Protein AF-A0A159ZA68-F1 (afdb_monomer_lite)

InterPro domains:
  IPR001647 DNA-binding HTH domain, TetR-type [PF00440] (1-29)
  IPR001647 DNA-binding HTH domain, TetR-type [PF00440] (200-246)
  IPR001647 DNA-binding HTH domain, TetR-type [PR00455] (200-213)
  IPR001647 DNA-binding HTH domain, TetR-type [PR00455] (221-244)
  IPR001647 DNA-binding HTH domain, TetR-type [PS50977] (1-37)
  IPR001647 DNA-binding HTH domain, TetR-type [PS50977] (194-254)
  IPR009057 Homedomain-like superfamily [SSF46689] (1-50)
  IPR009057 Homedomain-like superfamily [SSF46689] (191-264)
  IPR036271 Tetracyclin repressor-like, C-terminal domain superfamily [SSF48498] (61-166)
  IPR041490 HTH-type transcriptional repressor KstR2, C-terminal [PF17932] (61-164)
  IPR050109 HTH-type, TetR-like transcriptional regulator [PTHR30055] (189-257)

Sequence (274 aa):
MRDIAQEAGIEAGSIYYHFQSKDQMLSEVLDLGVRQLYQAVSEIVRSAPTSSEGFRKTFGLLIETHLTYLLTDSDFTSANIRNYPMLSDETRAPHRELRASYAGAWGKFLNDAKRAGHLRSDISTAVIRQFILSAMNWTVEWYDVDKYPVRILAERMSKLILDGMCPHRKADTEGLKLCPATPAKIPDPDSKAAKTRAEILKAAARVLRDNGYKATTLRKIAEEADMKAGSVYYHFNSKEAIVDEVLNAGLRDLLSGVEAAVRKFDARTIITPR

Structure (mmCIF, N/CA/C/O backbone):
data_AF-A0A159ZA68-F1
#
_entry.id   AF-A0A159ZA68-F1
#
loop_
_atom_site.group_PDB
_atom_site.id
_atom_site.type_symbol
_atom_site.label_atom_id
_atom_site.label_alt_id
_atom_site.label_comp_id
_atom_site.label_asym_id
_atom_site.label_entity_id
_atom_site.label_seq_id
_atom_site.pdbx_PDB_ins_code
_atom_site.Cartn_x
_atom_site.Cartn_y
_atom_site.Cartn_z
_atom_site.occupancy
_atom_site.B_iso_or_equiv
_atom_site.auth_seq_id
_atom_site.auth_comp_id
_atom_site.auth_asym_id
_atom_site.auth_atom_id
_atom_site.pdbx_PDB_model_num
ATOM 1 N N . MET A 1 1 ? -6.375 16.757 20.054 1.00 82.00 1 MET A N 1
ATOM 2 C CA . MET A 1 1 ? -6.153 18.216 19.978 1.00 82.00 1 MET A CA 1
ATOM 3 C C . MET A 1 1 ? -5.253 18.672 21.109 1.00 82.00 1 MET A C 1
ATOM 5 O O . MET A 1 1 ? -4.150 19.071 20.796 1.00 82.00 1 MET A O 1
ATOM 9 N N . ARG A 1 2 ? -5.631 18.523 22.390 1.00 85.25 2 ARG A N 1
ATOM 10 C CA . ARG A 1 2 ? -4.732 18.840 23.522 1.00 85.25 2 ARG A CA 1
ATOM 11 C C . ARG A 1 2 ? -3.377 18.121 23.452 1.00 85.25 2 ARG A C 1
ATOM 13 O O . ARG A 1 2 ? -2.361 18.797 23.445 1.00 85.25 2 ARG A O 1
ATOM 20 N N . ASP A 1 3 ? -3.383 16.802 23.268 1.00 89.62 3 ASP A N 1
ATOM 21 C CA . ASP A 1 3 ? -2.138 16.015 23.169 1.00 89.62 3 ASP A CA 1
ATOM 22 C C . ASP A 1 3 ? -1.275 16.425 21.963 1.00 89.62 3 ASP A C 1
ATOM 24 O O . ASP A 1 3 ? -0.057 16.462 22.045 1.00 89.62 3 ASP A O 1
ATOM 28 N N . ILE A 1 4 ? -1.915 16.811 20.853 1.00 88.88 4 ILE A N 1
ATOM 29 C CA . ILE A 1 4 ? -1.224 17.293 19.646 1.00 88.88 4 ILE A CA 1
ATOM 30 C C . ILE A 1 4 ? -0.571 18.655 19.910 1.00 88.88 4 ILE A C 1
ATOM 32 O O . ILE A 1 4 ? 0.530 18.903 19.441 1.00 88.88 4 ILE A O 1
ATOM 36 N N . ALA A 1 5 ? -1.232 19.533 20.670 1.00 89.12 5 ALA A N 1
ATOM 37 C CA . ALA A 1 5 ? -0.683 20.837 21.044 1.00 89.12 5 ALA A CA 1
ATOM 38 C C . ALA A 1 5 ? 0.540 20.680 21.941 1.00 89.12 5 ALA A C 1
ATOM 40 O O . ALA A 1 5 ? 1.554 21.331 21.714 1.00 89.12 5 ALA A O 1
ATOM 41 N N . GLN A 1 6 ? 0.443 19.772 22.912 1.00 92.19 6 GLN A N 1
ATOM 42 C CA . GLN A 1 6 ? 1.549 19.430 23.791 1.00 92.19 6 GLN A CA 1
ATOM 43 C C . GLN A 1 6 ? 2.752 18.907 22.998 1.00 92.19 6 GLN A C 1
ATOM 45 O O . GLN A 1 6 ? 3.854 19.410 23.194 1.00 92.19 6 GLN A O 1
ATOM 50 N N . GLU A 1 7 ? 2.538 17.961 22.080 1.00 91.88 7 GLU A N 1
ATOM 51 C CA . GLU A 1 7 ? 3.607 17.420 21.230 1.00 91.88 7 GLU A CA 1
ATOM 52 C C . GLU A 1 7 ? 4.216 18.494 20.314 1.00 91.88 7 GLU A C 1
ATOM 54 O O . GLU A 1 7 ? 5.426 18.556 20.130 1.00 91.88 7 GLU A O 1
ATOM 59 N N . ALA A 1 8 ? 3.388 19.398 19.785 1.00 90.75 8 ALA A N 1
ATOM 60 C CA . ALA A 1 8 ? 3.833 20.515 18.955 1.00 90.75 8 ALA A CA 1
ATOM 61 C C . ALA A 1 8 ? 4.462 21.676 19.754 1.00 90.75 8 ALA A C 1
ATOM 63 O O . ALA A 1 8 ? 4.884 22.664 19.154 1.00 90.75 8 ALA A O 1
ATOM 64 N N . GLY A 1 9 ? 4.510 21.597 21.090 1.00 92.75 9 GLY A N 1
ATOM 65 C CA . GLY A 1 9 ? 5.063 22.648 21.948 1.00 92.75 9 GLY A CA 1
ATOM 66 C C . GLY A 1 9 ? 4.265 23.957 21.939 1.00 92.75 9 GLY A C 1
ATOM 67 O O . GLY A 1 9 ? 4.835 25.019 22.181 1.00 92.75 9 GLY A O 1
ATOM 68 N N . ILE A 1 10 ? 2.960 23.903 21.652 1.00 92.62 10 ILE A N 1
ATOM 69 C CA . ILE A 1 10 ? 2.070 25.073 21.591 1.00 92.62 10 ILE A CA 1
ATOM 70 C C . ILE A 1 10 ? 0.891 24.948 22.558 1.00 92.62 10 ILE A C 1
ATOM 72 O O . ILE A 1 10 ? 0.513 23.864 23.002 1.00 92.62 10 ILE A O 1
ATOM 76 N N . GLU A 1 11 ? 0.254 26.076 22.866 1.00 91.19 11 GLU A N 1
ATOM 77 C CA . GLU A 1 11 ? -0.958 26.073 23.682 1.00 91.19 11 GLU A CA 1
ATOM 78 C C . GLU A 1 11 ? -2.129 25.384 22.964 1.00 91.19 11 GLU A C 1
ATOM 80 O O . GLU A 1 11 ? -2.342 25.544 21.760 1.00 91.19 11 GLU A O 1
ATOM 85 N N . ALA A 1 12 ? -2.959 24.658 23.720 1.00 85.69 12 ALA A N 1
ATOM 86 C CA . ALA A 1 12 ? -4.105 23.934 23.167 1.00 85.69 12 ALA A CA 1
ATOM 87 C C . ALA A 1 12 ? -5.127 24.843 22.463 1.00 85.69 12 ALA A C 1
ATOM 89 O O . ALA A 1 12 ? -5.774 24.407 21.511 1.00 85.69 12 ALA A O 1
ATOM 90 N N . GLY A 1 13 ? -5.264 26.094 22.918 1.00 85.69 13 GLY A N 1
ATOM 91 C CA . GLY A 1 13 ? -6.093 27.104 22.259 1.00 85.69 13 GLY A CA 1
ATOM 92 C C . GLY A 1 13 ? -5.539 27.516 20.894 1.00 85.69 13 GLY A C 1
ATOM 93 O O . GLY A 1 13 ? -6.317 27.748 19.971 1.00 85.69 13 GLY A O 1
ATOM 94 N N . SER A 1 14 ? -4.210 27.517 20.734 1.00 89.19 14 SER A N 1
ATOM 95 C CA . SER A 1 14 ? -3.542 27.969 19.513 1.00 89.19 14 SER A CA 1
ATOM 96 C C . SER A 1 14 ? -3.813 27.068 18.309 1.00 89.19 14 SER A C 1
ATOM 98 O O . SER A 1 14 ? -3.911 27.553 17.185 1.00 89.19 14 SER A O 1
ATOM 100 N N . ILE A 1 15 ? -4.019 25.765 18.533 1.00 89.12 15 ILE A N 1
ATOM 101 C CA . ILE A 1 15 ? -4.368 24.817 17.464 1.00 89.12 15 ILE A CA 1
ATOM 102 C C . ILE A 1 15 ? -5.653 25.216 16.735 1.00 89.12 15 ILE A C 1
ATOM 104 O O . ILE A 1 15 ? -5.728 25.057 15.518 1.00 89.12 15 ILE A O 1
ATOM 108 N N . TYR A 1 16 ? -6.651 25.738 17.453 1.00 86.81 16 TYR A N 1
ATOM 109 C CA . TYR A 1 16 ? -7.945 26.074 16.857 1.00 86.81 16 TYR A CA 1
ATOM 110 C C . TYR A 1 16 ? -7.883 27.289 15.920 1.00 86.81 16 TYR A C 1
ATOM 112 O O . TYR A 1 16 ? -8.787 27.463 15.106 1.00 86.81 16 TYR A O 1
ATOM 120 N N . TYR A 1 17 ? -6.811 28.092 15.965 1.00 88.19 17 TYR A N 1
ATOM 121 C CA . TYR A 1 17 ? -6.571 29.127 14.952 1.00 88.19 17 TYR A CA 1
ATOM 122 C C . TYR A 1 17 ? -6.128 28.546 13.606 1.00 88.19 17 TYR A C 1
ATOM 124 O O . TYR A 1 17 ? -6.373 29.162 12.571 1.00 88.19 17 TYR A O 1
ATOM 132 N N . HIS A 1 18 ? -5.489 27.374 13.607 1.00 88.56 18 HIS A N 1
ATOM 133 C CA . HIS A 1 18 ? -4.978 26.729 12.395 1.00 88.56 18 HIS A CA 1
ATOM 134 C C . HIS A 1 18 ? -5.934 25.663 11.857 1.00 88.56 18 HIS A C 1
ATOM 136 O O . HIS A 1 18 ? -6.098 25.532 10.647 1.00 88.56 18 HIS A O 1
ATOM 142 N N . PHE A 1 19 ? -6.598 24.929 12.751 1.00 92.00 19 PHE A N 1
ATOM 143 C CA . PHE A 1 19 ? -7.458 23.808 12.394 1.00 92.00 19 PHE A CA 1
ATOM 144 C C . PHE A 1 19 ? -8.809 23.918 13.094 1.00 92.00 19 PHE A C 1
ATOM 146 O O . PHE A 1 19 ? -8.901 23.887 14.320 1.00 92.00 19 PHE A O 1
ATOM 153 N N . GLN A 1 20 ? -9.873 23.962 12.298 1.00 88.31 20 GLN A N 1
ATOM 154 C CA . GLN A 1 20 ? -11.257 24.009 12.765 1.00 88.31 20 GLN A CA 1
ATOM 155 C C . GLN A 1 20 ? -11.691 22.686 13.407 1.00 88.31 20 GLN A C 1
ATOM 157 O O . GLN A 1 20 ? -12.564 22.660 14.273 1.00 88.31 20 GLN A O 1
ATOM 162 N N . SER A 1 21 ? -11.090 21.565 12.997 1.00 89.88 21 SER A N 1
ATOM 163 C CA . SER A 1 21 ? -11.405 20.247 13.543 1.00 89.88 21 SER A CA 1
ATOM 164 C C . SER A 1 21 ? -10.235 19.273 13.432 1.00 89.88 21 SER A C 1
ATOM 166 O O . SER A 1 21 ? -9.283 19.466 12.673 1.00 89.88 21 SER A O 1
ATOM 168 N N . LYS A 1 22 ? -10.332 18.170 14.182 1.00 87.00 22 LYS A N 1
ATOM 169 C CA . LYS A 1 22 ? -9.407 17.039 14.050 1.00 87.00 22 LYS A CA 1
ATOM 170 C C . LYS A 1 22 ? -9.478 16.410 12.652 1.00 87.00 22 LYS A C 1
ATOM 172 O O . LYS A 1 22 ? -8.458 15.950 12.151 1.00 87.00 22 LYS A O 1
ATOM 177 N N . ASP A 1 23 ? -10.655 16.418 12.029 1.00 86.81 23 ASP A N 1
ATOM 178 C CA . ASP A 1 23 ? -10.859 15.853 10.694 1.00 86.81 23 ASP A CA 1
ATOM 179 C C . ASP A 1 23 ? -10.204 16.715 9.610 1.00 86.81 23 ASP A C 1
ATOM 181 O O . ASP A 1 23 ? -9.608 16.167 8.686 1.00 86.81 23 ASP A O 1
ATOM 185 N N . GLN A 1 24 ? -10.217 18.047 9.756 1.00 89.19 24 GLN A N 1
ATOM 186 C CA . GLN A 1 24 ? -9.455 18.938 8.876 1.00 89.19 24 GLN A CA 1
ATOM 187 C C . GLN A 1 24 ? -7.953 18.640 8.971 1.00 89.19 24 GLN A C 1
ATOM 189 O O . GLN A 1 24 ? -7.292 18.454 7.953 1.00 89.19 24 GLN A O 1
ATOM 194 N N . MET A 1 25 ? -7.419 18.528 10.189 1.00 90.50 25 MET A N 1
ATOM 195 C CA . MET A 1 25 ? -6.007 18.196 10.398 1.00 90.50 25 MET A CA 1
ATOM 196 C C . MET A 1 25 ? -5.648 16.826 9.803 1.00 90.50 25 MET A C 1
ATOM 198 O O . MET A 1 25 ? -4.622 16.689 9.142 1.00 90.50 25 MET A O 1
ATOM 202 N N . LEU A 1 26 ? -6.503 15.813 9.991 1.00 89.81 26 LEU A N 1
ATOM 203 C CA . LEU A 1 26 ? -6.328 14.499 9.370 1.00 89.81 26 LEU A CA 1
ATOM 204 C C . LEU A 1 26 ? -6.306 14.607 7.840 1.00 89.81 26 LEU A C 1
ATOM 206 O O . LEU A 1 26 ? -5.431 14.025 7.207 1.00 89.81 26 LEU A O 1
ATOM 210 N N . SER A 1 27 ? -7.241 15.357 7.257 1.00 90.38 27 SER A N 1
ATOM 211 C CA . SER A 1 27 ? -7.313 15.593 5.814 1.00 90.38 27 SER A CA 1
ATOM 212 C C . SER A 1 27 ? -6.001 16.178 5.277 1.00 90.38 27 SER A C 1
ATOM 214 O O . SER A 1 27 ? -5.453 15.675 4.296 1.00 90.38 27 SER A O 1
ATOM 216 N N . GLU A 1 28 ? -5.443 17.184 5.951 1.00 92.06 28 GLU A N 1
ATOM 217 C CA . GLU A 1 28 ? -4.167 17.793 5.559 1.00 92.06 28 GLU A CA 1
ATOM 218 C C . GLU A 1 28 ? -2.982 16.826 5.696 1.00 92.06 28 GLU A C 1
ATOM 220 O O . GLU A 1 28 ? -2.160 16.729 4.782 1.00 92.06 28 GLU A O 1
ATOM 225 N N . VAL A 1 29 ? -2.924 16.045 6.782 1.00 92.00 29 VAL A N 1
ATOM 226 C CA . VAL A 1 29 ? -1.901 15.001 6.973 1.00 92.00 29 VAL A CA 1
ATOM 227 C C . VAL A 1 29 ? -1.940 13.981 5.830 1.00 92.00 29 VAL A C 1
ATOM 229 O O . VAL A 1 29 ? -0.897 13.613 5.283 1.00 92.00 29 VAL A O 1
ATOM 232 N N . LEU A 1 30 ? -3.139 13.532 5.446 1.00 91.62 30 LEU A N 1
ATOM 233 C CA . LEU A 1 30 ? -3.312 12.556 4.373 1.00 91.62 30 LEU A CA 1
ATOM 234 C C . LEU A 1 30 ? -2.871 13.120 3.019 1.00 91.62 30 LEU A C 1
ATOM 236 O O . LEU A 1 30 ? -2.175 12.422 2.278 1.00 91.62 30 LEU A O 1
ATOM 240 N N . ASP A 1 31 ? -3.241 14.359 2.703 1.00 93.38 31 ASP A N 1
ATOM 241 C CA . ASP A 1 31 ? -2.877 14.989 1.436 1.00 93.38 31 ASP A CA 1
ATOM 242 C C . ASP A 1 31 ? -1.378 15.252 1.325 1.00 93.38 31 ASP A C 1
ATOM 244 O O . ASP A 1 31 ? -0.784 14.961 0.284 1.00 93.38 31 ASP A O 1
ATOM 248 N N . LEU A 1 32 ? -0.745 15.761 2.384 1.00 92.94 32 LEU A N 1
ATOM 249 C CA . LEU A 1 32 ? 0.695 16.022 2.397 1.00 92.94 32 LEU A CA 1
ATOM 250 C C . LEU A 1 32 ? 1.503 14.746 2.146 1.00 92.94 32 LEU A C 1
ATOM 252 O O . LEU A 1 32 ? 2.410 14.764 1.309 1.00 92.94 32 LEU A O 1
ATOM 256 N N . GLY A 1 33 ? 1.120 13.634 2.786 1.00 88.00 33 GLY A N 1
ATOM 257 C CA . GLY A 1 33 ? 1.806 12.349 2.634 1.00 88.00 33 GLY A CA 1
ATOM 258 C C . GLY A 1 33 ? 1.830 11.843 1.191 1.00 88.00 33 GLY A C 1
ATOM 259 O O . GLY A 1 33 ? 2.848 11.358 0.713 1.00 88.00 33 GLY A O 1
ATOM 260 N N . VAL A 1 34 ? 0.736 12.005 0.441 1.00 94.50 34 VAL A N 1
ATOM 261 C CA . VAL A 1 34 ? 0.704 11.567 -0.966 1.00 94.50 34 VAL A CA 1
ATOM 262 C C . VAL A 1 34 ? 1.312 12.617 -1.895 1.00 94.50 34 VAL A C 1
ATOM 264 O O . VAL A 1 34 ? 1.967 12.260 -2.873 1.00 94.50 34 VAL A O 1
ATOM 267 N N . ARG A 1 35 ? 1.115 13.911 -1.618 1.00 95.69 35 ARG A N 1
ATOM 268 C CA . ARG A 1 35 ? 1.513 15.004 -2.516 1.00 95.69 35 ARG A CA 1
ATOM 269 C C . ARG A 1 35 ? 3.022 15.080 -2.710 1.00 95.69 35 ARG A C 1
ATOM 271 O O . ARG A 1 35 ? 3.462 15.198 -3.851 1.00 95.69 35 ARG A O 1
ATOM 278 N N . GLN A 1 36 ? 3.800 14.987 -1.632 1.00 93.12 36 GLN A N 1
ATOM 279 C CA . GLN A 1 36 ? 5.263 15.061 -1.709 1.00 93.12 36 GLN A CA 1
ATOM 280 C C . GLN A 1 36 ? 5.837 13.876 -2.497 1.00 93.12 36 GLN A C 1
ATOM 282 O O . GLN A 1 36 ? 6.596 14.061 -3.449 1.00 93.12 36 GLN A O 1
ATOM 287 N N . LEU A 1 37 ? 5.390 12.661 -2.167 1.00 95.38 37 LEU A N 1
ATOM 288 C CA . LEU A 1 37 ? 5.789 11.449 -2.873 1.00 95.38 37 LEU A CA 1
ATOM 289 C C . LEU A 1 37 ? 5.368 11.483 -4.354 1.00 95.38 37 LEU A C 1
ATOM 291 O O . LEU A 1 37 ? 6.132 11.090 -5.236 1.00 95.38 37 LEU A O 1
ATOM 295 N N . TYR A 1 38 ? 4.166 11.981 -4.651 1.00 97.25 38 TYR A N 1
ATOM 296 C CA . TYR A 1 38 ? 3.687 12.144 -6.022 1.00 97.25 38 TYR A CA 1
ATOM 297 C C . TYR A 1 38 ? 4.539 13.113 -6.836 1.00 97.25 38 TYR A C 1
ATOM 299 O O . TYR A 1 38 ? 4.850 12.807 -7.988 1.00 97.25 38 TYR A O 1
ATOM 307 N N . GLN A 1 39 ? 4.941 14.244 -6.258 1.00 95.69 39 GLN A N 1
ATOM 308 C CA . GLN A 1 39 ? 5.815 15.208 -6.925 1.00 95.69 39 GLN A CA 1
ATOM 309 C C . GLN A 1 39 ? 7.176 14.585 -7.261 1.00 95.69 39 GLN A C 1
ATOM 311 O O . GLN A 1 39 ? 7.589 14.639 -8.420 1.00 95.69 39 GLN A O 1
ATOM 316 N N . ALA A 1 40 ? 7.818 13.921 -6.294 1.00 95.06 40 ALA A N 1
ATOM 317 C CA . ALA A 1 40 ? 9.110 13.265 -6.499 1.00 95.06 40 ALA A CA 1
ATOM 318 C C . ALA A 1 40 ? 9.044 12.182 -7.593 1.00 95.06 40 ALA A C 1
ATOM 320 O O . ALA A 1 40 ? 9.828 12.188 -8.541 1.00 95.06 40 ALA A O 1
ATOM 321 N N . VAL A 1 41 ? 8.051 11.289 -7.518 1.00 95.88 41 VAL A N 1
ATOM 322 C CA . VAL A 1 41 ? 7.850 10.224 -8.516 1.00 95.88 41 VAL A CA 1
ATOM 323 C C . VAL A 1 41 ? 7.531 10.783 -9.899 1.00 95.88 41 VAL A C 1
ATOM 325 O O . VAL A 1 41 ? 8.056 10.289 -10.897 1.00 95.88 41 VAL A O 1
ATOM 328 N N . SER A 1 42 ? 6.693 11.815 -9.985 1.00 96.31 42 SER A N 1
ATOM 329 C CA . SER A 1 42 ? 6.328 12.417 -11.272 1.00 96.31 42 SER A CA 1
ATOM 330 C C . SER A 1 42 ? 7.535 13.037 -11.969 1.00 96.31 42 SER A C 1
ATOM 332 O O . SER A 1 42 ? 7.673 12.900 -13.184 1.00 96.31 42 SER A O 1
ATOM 334 N N . GLU A 1 43 ? 8.432 13.662 -11.210 1.00 95.19 43 GLU A N 1
ATOM 335 C CA . GLU A 1 43 ? 9.661 14.248 -11.741 1.00 95.19 43 GLU A CA 1
ATOM 336 C C . GLU A 1 43 ? 10.630 13.180 -12.275 1.00 95.19 43 GLU A C 1
ATOM 338 O O . GLU A 1 43 ? 11.179 13.319 -13.374 1.00 95.19 43 GLU A O 1
ATOM 343 N N . ILE A 1 44 ? 10.765 12.060 -11.558 1.00 93.25 44 ILE A N 1
ATOM 344 C CA . ILE A 1 44 ? 11.550 10.901 -12.008 1.00 93.25 44 ILE A CA 1
ATOM 345 C C . ILE A 1 44 ? 10.974 10.324 -13.308 1.00 93.25 44 ILE A C 1
ATOM 347 O O . ILE A 1 44 ? 11.709 10.078 -14.261 1.00 93.25 44 ILE A O 1
ATOM 351 N N . VAL A 1 45 ? 9.651 10.137 -13.385 1.00 92.06 45 VAL A N 1
ATOM 352 C CA . VAL A 1 45 ? 8.995 9.613 -14.597 1.00 92.06 45 VAL A CA 1
ATOM 353 C C . VAL A 1 45 ? 9.152 10.573 -15.780 1.00 92.06 45 VAL A C 1
ATOM 355 O O . VAL A 1 45 ? 9.332 10.125 -16.911 1.00 92.06 45 VAL A O 1
ATOM 358 N N . ARG A 1 46 ? 9.095 11.889 -15.546 1.00 91.25 46 ARG A N 1
ATOM 359 C CA . ARG A 1 46 ? 9.222 12.917 -16.591 1.00 91.25 46 ARG A CA 1
ATOM 360 C C . ARG A 1 46 ? 10.634 12.998 -17.178 1.00 91.25 46 ARG A C 1
ATOM 362 O O . ARG A 1 46 ? 10.776 13.307 -18.357 1.00 91.25 46 ARG A O 1
ATOM 369 N N . SER A 1 47 ? 11.655 12.732 -16.367 1.00 89.12 47 SER A N 1
ATOM 370 C CA . SER A 1 47 ? 13.072 12.774 -16.757 1.00 89.12 47 SER A CA 1
ATOM 371 C C . SER A 1 47 ? 13.624 11.424 -17.241 1.00 89.12 47 SER A C 1
ATOM 373 O O . SER A 1 47 ? 14.789 11.335 -17.631 1.00 89.12 47 SER A O 1
ATOM 375 N N . ALA A 1 48 ? 12.799 10.372 -17.240 1.00 84.75 48 ALA A N 1
ATOM 376 C CA . ALA A 1 48 ? 13.214 9.009 -17.543 1.00 84.75 48 ALA A CA 1
ATOM 377 C C . ALA A 1 48 ? 13.673 8.822 -19.007 1.00 84.75 48 ALA A C 1
ATOM 379 O O . ALA A 1 48 ? 12.927 9.152 -19.936 1.00 84.75 48 ALA A O 1
ATOM 380 N N . PRO A 1 49 ? 14.853 8.218 -19.252 1.00 80.44 49 PRO A N 1
ATOM 381 C CA . PRO A 1 49 ? 15.263 7.825 -20.596 1.00 80.44 49 PRO A CA 1
ATOM 382 C C . PRO A 1 49 ? 14.382 6.695 -21.152 1.00 80.44 49 PRO A C 1
ATOM 384 O O . PRO A 1 49 ? 13.908 5.834 -20.413 1.00 80.44 49 PRO A O 1
ATOM 387 N N . THR A 1 50 ? 14.217 6.639 -22.476 1.00 77.31 50 THR A N 1
ATOM 388 C CA . THR A 1 50 ? 13.379 5.627 -23.155 1.00 77.31 50 THR A CA 1
ATOM 389 C C . THR A 1 50 ? 14.092 4.297 -23.431 1.00 77.31 50 THR A C 1
ATOM 391 O O . THR A 1 50 ? 13.455 3.320 -23.840 1.00 77.31 50 THR A O 1
ATOM 394 N N . SER A 1 51 ? 15.410 4.232 -23.211 1.00 81.75 51 SER A N 1
ATOM 395 C CA . SER A 1 51 ? 16.212 3.020 -23.406 1.00 81.75 51 SER A CA 1
ATOM 396 C C . SER A 1 51 ? 15.877 1.934 -22.376 1.00 81.75 51 SER A C 1
ATOM 398 O O . SER A 1 51 ? 15.362 2.218 -21.298 1.00 81.75 51 SER A O 1
ATOM 400 N N . SER A 1 52 ? 16.203 0.674 -22.681 1.00 77.94 52 SER A N 1
ATOM 401 C CA . SER A 1 52 ? 15.955 -0.451 -21.760 1.00 77.94 52 SER A CA 1
ATOM 402 C C . SER A 1 52 ? 16.752 -0.329 -20.452 1.00 77.94 52 SER A C 1
ATOM 404 O O . SER A 1 52 ? 16.223 -0.562 -19.364 1.00 77.94 52 SER A O 1
ATOM 406 N N . GLU A 1 53 ? 18.012 0.110 -20.537 1.00 79.12 53 GLU A N 1
ATOM 407 C CA . GLU A 1 53 ? 18.835 0.406 -19.358 1.00 79.12 53 GLU A CA 1
ATOM 408 C C . GLU A 1 53 ? 18.269 1.593 -18.563 1.00 79.12 53 GLU A C 1
ATOM 410 O O . GLU A 1 53 ? 18.209 1.543 -17.333 1.00 79.12 53 GLU A O 1
ATOM 415 N N . GLY A 1 54 ? 17.793 2.626 -19.268 1.00 85.44 54 GLY A N 1
ATOM 416 C CA . GLY A 1 54 ? 17.103 3.769 -18.679 1.00 85.44 54 GLY A CA 1
ATOM 417 C C . GLY A 1 54 ? 15.865 3.343 -17.899 1.00 85.44 54 GLY A C 1
ATOM 418 O O . GLY A 1 54 ? 15.744 3.682 -16.729 1.00 85.44 54 GLY A O 1
ATOM 419 N N . PHE A 1 55 ? 15.014 2.505 -18.495 1.00 89.19 55 PHE A N 1
ATOM 420 C CA . PHE A 1 55 ? 13.836 1.942 -17.839 1.00 89.19 55 PHE A CA 1
ATOM 421 C C . PHE A 1 55 ? 14.186 1.216 -16.533 1.00 89.19 55 PHE A C 1
ATOM 423 O O . PHE A 1 55 ? 13.571 1.497 -15.505 1.00 89.19 55 PHE A O 1
ATOM 430 N N . ARG A 1 56 ? 15.182 0.317 -16.543 1.00 90.94 56 ARG A N 1
ATOM 431 C CA . ARG A 1 56 ? 15.596 -0.421 -15.335 1.00 90.94 56 ARG A CA 1
ATOM 432 C C . ARG A 1 56 ? 16.094 0.517 -14.232 1.00 90.94 56 ARG A C 1
ATOM 434 O O . ARG A 1 56 ? 15.695 0.357 -13.081 1.00 90.94 56 ARG A O 1
ATOM 441 N N . LYS A 1 57 ? 16.921 1.509 -14.583 1.00 89.50 57 LYS A N 1
ATOM 442 C CA . LYS A 1 57 ? 17.430 2.520 -13.639 1.00 89.50 57 LYS A CA 1
ATOM 443 C C . LYS A 1 57 ? 16.304 3.384 -13.069 1.00 89.50 57 LYS A C 1
ATOM 445 O O . LYS A 1 57 ? 16.221 3.545 -11.856 1.00 89.50 57 LYS A O 1
ATOM 450 N N . THR A 1 58 ? 15.405 3.880 -13.919 1.00 93.62 58 THR A N 1
ATOM 451 C CA . THR A 1 58 ? 14.225 4.644 -13.492 1.00 93.62 58 THR A CA 1
ATOM 452 C C . THR A 1 58 ? 13.328 3.808 -12.584 1.00 93.62 58 THR A C 1
ATOM 454 O O . THR A 1 58 ? 12.895 4.304 -11.552 1.00 93.62 58 THR A O 1
ATOM 457 N N . PHE A 1 59 ? 13.079 2.537 -12.913 1.00 95.69 59 PHE A N 1
ATOM 458 C CA . PHE A 1 59 ? 12.278 1.647 -12.072 1.00 95.69 59 PHE A CA 1
ATOM 459 C C . PHE A 1 59 ? 12.885 1.499 -10.673 1.00 95.69 59 PHE A C 1
ATOM 461 O O . PHE A 1 59 ? 12.172 1.671 -9.687 1.00 95.69 59 PHE A O 1
ATOM 468 N N . GLY A 1 60 ? 14.194 1.232 -10.586 1.00 94.94 60 GLY A N 1
ATOM 469 C CA . GLY A 1 60 ? 14.898 1.143 -9.304 1.00 94.94 60 GLY A CA 1
ATOM 470 C C . GLY A 1 60 ? 14.772 2.426 -8.483 1.00 94.94 60 GLY A C 1
ATOM 471 O O . GLY A 1 60 ? 14.401 2.374 -7.313 1.00 94.94 60 GLY A O 1
ATOM 472 N N . LEU A 1 61 ? 14.958 3.582 -9.127 1.00 95.44 61 LEU A N 1
ATOM 473 C CA . LEU A 1 61 ? 14.815 4.886 -8.481 1.00 95.44 61 LEU A CA 1
ATOM 474 C C . LEU A 1 61 ? 13.385 5.146 -7.976 1.00 95.44 61 LEU A C 1
ATOM 476 O O . LEU A 1 61 ? 13.209 5.715 -6.900 1.00 95.44 61 LEU A O 1
ATOM 480 N N . LEU A 1 62 ? 12.355 4.715 -8.712 1.00 97.25 62 LEU A N 1
ATOM 481 C CA . LEU A 1 62 ? 10.958 4.842 -8.283 1.00 97.25 62 LEU A CA 1
ATOM 482 C C . LEU A 1 62 ? 10.638 3.988 -7.049 1.00 97.25 62 LEU A C 1
ATOM 484 O O . LEU A 1 62 ? 9.943 4.465 -6.150 1.00 97.25 62 LEU A O 1
ATOM 488 N N . ILE A 1 63 ? 11.139 2.749 -7.003 1.00 97.88 63 ILE A N 1
ATOM 489 C CA . ILE A 1 63 ? 10.999 1.867 -5.835 1.00 97.88 63 ILE A CA 1
ATOM 490 C C . ILE A 1 63 ? 11.729 2.469 -4.631 1.00 97.88 63 ILE A C 1
ATOM 492 O O . ILE A 1 63 ? 11.146 2.571 -3.554 1.00 97.88 63 ILE A O 1
ATOM 496 N N . GLU A 1 64 ? 12.980 2.901 -4.812 1.00 97.56 64 GLU A N 1
ATOM 497 C CA . GLU A 1 64 ? 13.782 3.507 -3.746 1.00 97.56 64 GLU A CA 1
ATOM 498 C C . GLU A 1 64 ? 13.123 4.773 -3.198 1.00 97.56 64 GLU A C 1
ATOM 500 O O . GLU A 1 64 ? 12.911 4.872 -1.996 1.00 97.56 64 GLU A O 1
ATOM 505 N N . THR A 1 65 ? 12.683 5.685 -4.070 1.00 97.75 65 THR A N 1
ATOM 506 C CA . THR A 1 65 ? 11.983 6.915 -3.662 1.00 97.75 65 THR A CA 1
ATOM 507 C C . THR A 1 65 ? 10.724 6.601 -2.857 1.00 97.75 65 THR A C 1
ATOM 509 O O . THR A 1 65 ? 10.498 7.200 -1.809 1.00 97.75 65 THR A O 1
ATOM 512 N N . HIS A 1 66 ? 9.906 5.646 -3.309 1.00 98.25 66 HIS A N 1
ATOM 513 C CA . HIS A 1 66 ? 8.692 5.272 -2.586 1.00 98.25 66 HIS A CA 1
ATOM 514 C C . HIS A 1 66 ? 9.004 4.698 -1.201 1.00 98.25 66 HIS A C 1
ATOM 516 O O . HIS A 1 66 ? 8.404 5.128 -0.219 1.00 98.25 66 HIS A O 1
ATOM 522 N N . LEU A 1 67 ? 9.930 3.740 -1.115 1.00 98.06 67 LEU A N 1
ATOM 523 C CA . LEU A 1 67 ? 10.275 3.095 0.151 1.00 98.06 67 LEU A CA 1
ATOM 524 C C . LEU A 1 67 ? 10.944 4.065 1.127 1.00 98.06 67 LEU A C 1
ATOM 526 O O . LEU A 1 67 ? 10.649 4.009 2.313 1.00 98.06 67 LEU A O 1
ATOM 530 N N . THR A 1 68 ? 11.788 4.975 0.642 1.00 97.06 68 THR A N 1
ATOM 531 C CA . THR A 1 68 ? 12.433 6.002 1.468 1.00 97.06 68 THR A CA 1
ATOM 532 C C . THR A 1 68 ? 11.398 6.953 2.065 1.00 97.06 68 THR A C 1
ATOM 534 O O . THR A 1 68 ? 11.355 7.122 3.279 1.00 97.06 68 THR A O 1
ATOM 537 N N . TYR A 1 69 ? 10.469 7.489 1.265 1.00 97.12 69 TYR A N 1
ATOM 538 C CA . TYR A 1 69 ? 9.370 8.306 1.801 1.00 97.12 69 TYR A CA 1
ATOM 539 C C . TYR A 1 69 ? 8.498 7.530 2.793 1.00 97.12 69 TYR A C 1
ATOM 541 O O . TYR A 1 69 ? 8.103 8.071 3.820 1.00 97.12 69 TYR A O 1
ATOM 549 N N . LEU A 1 70 ? 8.192 6.267 2.492 1.00 97.19 70 LEU A N 1
ATOM 550 C CA . LEU A 1 70 ? 7.326 5.441 3.327 1.00 97.19 70 LEU A CA 1
ATOM 551 C C . LEU A 1 70 ? 7.955 5.078 4.678 1.00 97.19 70 LEU A C 1
ATOM 553 O O . LEU A 1 70 ? 7.239 5.013 5.676 1.00 97.19 70 LEU A O 1
ATOM 557 N N . LEU A 1 71 ? 9.253 4.778 4.697 1.00 96.56 71 LEU A N 1
ATOM 558 C CA . LEU A 1 71 ? 9.915 4.150 5.840 1.00 96.56 71 LEU A CA 1
ATOM 559 C C . LEU A 1 71 ? 10.801 5.106 6.643 1.00 96.56 71 LEU A C 1
ATOM 561 O O . LEU A 1 71 ? 11.065 4.807 7.805 1.00 96.56 71 LEU A O 1
ATOM 565 N N . THR A 1 72 ? 11.276 6.212 6.057 1.00 94.62 72 THR A N 1
ATOM 566 C CA . THR A 1 72 ? 12.230 7.119 6.724 1.00 94.62 72 THR A CA 1
ATOM 567 C C . THR A 1 72 ? 11.901 8.601 6.571 1.00 94.62 72 THR A C 1
ATOM 569 O O . THR A 1 72 ? 11.917 9.326 7.558 1.00 94.62 72 THR A O 1
ATOM 572 N N . ASP A 1 73 ? 11.599 9.073 5.362 1.00 93.25 73 ASP A N 1
ATOM 573 C CA . ASP A 1 73 ? 11.659 10.512 5.058 1.00 93.25 73 ASP A CA 1
ATOM 574 C C . ASP A 1 73 ? 10.317 11.240 5.243 1.00 93.25 73 ASP A C 1
ATOM 576 O O . ASP A 1 73 ? 10.255 12.467 5.156 1.00 93.25 73 ASP A O 1
ATOM 580 N N . SER A 1 74 ? 9.216 10.513 5.468 1.00 95.12 74 SER A N 1
ATOM 581 C CA . SER A 1 74 ? 7.887 11.116 5.591 1.00 95.12 74 SER A CA 1
ATOM 582 C C . SER A 1 74 ? 6.954 10.331 6.513 1.00 95.12 74 SER A C 1
ATOM 584 O O . SER A 1 74 ? 6.224 9.428 6.089 1.00 95.12 74 SER A O 1
ATOM 586 N N . ASP A 1 75 ? 6.859 10.781 7.767 1.00 94.31 75 ASP A N 1
ATOM 587 C CA . ASP A 1 75 ? 5.841 10.311 8.717 1.00 94.31 75 ASP A CA 1
ATOM 588 C C . ASP A 1 75 ? 4.420 10.461 8.156 1.00 94.31 75 ASP A C 1
ATOM 590 O O . ASP A 1 75 ? 3.558 9.613 8.383 1.00 94.31 75 ASP A O 1
ATOM 594 N N . PHE A 1 76 ? 4.178 11.499 7.349 1.00 95.00 76 PHE A N 1
ATOM 595 C CA . PHE A 1 76 ? 2.908 11.718 6.656 1.00 95.00 76 PHE A CA 1
ATOM 596 C C . PHE A 1 76 ? 2.589 10.595 5.661 1.00 95.00 76 PHE A C 1
ATOM 598 O O . PHE A 1 76 ? 1.443 10.146 5.582 1.00 95.00 76 PHE A O 1
ATOM 605 N N . THR A 1 77 ? 3.587 10.113 4.912 1.00 94.81 77 THR A N 1
ATOM 606 C CA . THR A 1 77 ? 3.417 8.993 3.973 1.00 94.81 77 THR A CA 1
ATOM 607 C C . THR A 1 77 ? 3.098 7.708 4.735 1.00 94.81 77 THR A C 1
ATOM 609 O O . THR A 1 77 ? 2.111 7.037 4.419 1.00 94.81 77 THR A O 1
ATOM 612 N N . SER A 1 78 ? 3.865 7.407 5.787 1.00 94.56 78 SER A N 1
ATOM 613 C CA . SER A 1 78 ? 3.637 6.250 6.664 1.00 94.56 78 SER A CA 1
ATOM 614 C C . SER A 1 78 ? 2.245 6.276 7.307 1.00 94.56 78 SER A C 1
ATOM 616 O O . SER A 1 78 ? 1.468 5.318 7.198 1.00 94.56 78 SER A O 1
ATOM 618 N N . ALA A 1 79 ? 1.869 7.416 7.894 1.00 92.38 79 ALA A N 1
ATOM 619 C CA . ALA A 1 79 ? 0.556 7.626 8.485 1.00 92.38 79 ALA A CA 1
ATOM 620 C C . ALA A 1 79 ? -0.567 7.464 7.450 1.00 92.38 79 ALA A C 1
ATOM 622 O O . ALA A 1 79 ? -1.576 6.819 7.749 1.00 92.38 79 ALA A O 1
ATOM 623 N N . ASN A 1 80 ? -0.398 7.986 6.230 1.00 93.81 80 ASN A N 1
ATOM 624 C CA . ASN A 1 80 ? -1.376 7.822 5.158 1.00 93.81 80 ASN A CA 1
ATOM 625 C C . ASN A 1 80 ? -1.583 6.344 4.801 1.00 93.81 80 ASN A C 1
ATOM 627 O O . ASN A 1 80 ? -2.726 5.887 4.762 1.00 93.81 80 ASN A O 1
ATOM 631 N N . ILE A 1 81 ? -0.507 5.584 4.571 1.00 92.62 81 ILE A N 1
ATOM 632 C CA . ILE A 1 81 ? -0.601 4.171 4.178 1.00 92.62 81 ILE A CA 1
ATOM 633 C C . ILE A 1 81 ? -1.282 3.326 5.257 1.00 92.62 81 ILE A C 1
ATOM 635 O O . ILE A 1 81 ? -2.182 2.549 4.929 1.00 92.62 81 ILE A O 1
ATOM 639 N N . ARG A 1 82 ? -0.921 3.518 6.531 1.00 90.75 82 ARG A N 1
ATOM 640 C CA . ARG A 1 82 ? -1.484 2.746 7.649 1.00 90.75 82 ARG A CA 1
ATOM 641 C C . ARG A 1 82 ? -2.942 3.086 7.949 1.00 90.75 82 ARG A C 1
ATOM 643 O O . ARG A 1 82 ? -3.737 2.197 8.242 1.00 90.75 82 ARG A O 1
ATOM 650 N N . ASN A 1 83 ? -3.310 4.365 7.884 1.00 89.88 83 ASN A N 1
ATOM 651 C CA . ASN A 1 83 ? -4.610 4.809 8.389 1.00 89.88 83 ASN A CA 1
ATOM 652 C C . ASN A 1 83 ? -5.676 4.932 7.304 1.00 89.88 83 ASN A C 1
ATOM 654 O O . ASN A 1 83 ? -6.839 4.654 7.585 1.00 89.88 83 ASN A O 1
ATOM 658 N N . TYR A 1 84 ? -5.316 5.300 6.070 1.00 91.44 84 TYR A N 1
ATOM 659 C CA . TYR A 1 84 ? -6.293 5.536 5.001 1.00 91.44 84 TYR A CA 1
ATOM 660 C C . TYR A 1 84 ? -7.272 4.368 4.776 1.00 91.44 84 TYR A C 1
ATOM 662 O O . TYR A 1 84 ? -8.469 4.630 4.643 1.00 91.44 84 TYR A O 1
ATOM 670 N N . PRO A 1 85 ? -6.845 3.085 4.774 1.00 88.75 85 PRO A N 1
ATOM 671 C CA . PRO A 1 85 ? -7.771 1.962 4.612 1.00 88.75 85 PRO A CA 1
ATOM 672 C C . PRO A 1 85 ? -8.798 1.826 5.746 1.00 88.75 85 PRO A C 1
ATOM 674 O O . PRO A 1 85 ? -9.844 1.221 5.531 1.00 88.75 85 PRO A O 1
ATOM 677 N N . MET A 1 86 ? -8.513 2.385 6.927 1.00 86.12 86 MET A N 1
ATOM 678 C CA . MET A 1 86 ? -9.368 2.316 8.118 1.00 86.12 86 MET A CA 1
ATOM 679 C C . MET A 1 86 ? -10.419 3.434 8.183 1.00 86.12 86 MET A C 1
ATOM 681 O O . MET A 1 86 ? -11.254 3.432 9.088 1.00 86.12 86 MET A O 1
ATOM 685 N N . LEU A 1 87 ? -10.353 4.414 7.278 1.00 87.69 87 LEU A N 1
ATOM 686 C CA . LEU A 1 87 ? -11.253 5.565 7.253 1.00 87.69 87 LEU A CA 1
ATOM 687 C C . LEU A 1 87 ? -12.582 5.229 6.569 1.00 87.69 87 LEU A C 1
ATOM 689 O O . LEU A 1 87 ? -12.651 4.349 5.707 1.00 87.69 87 LEU A O 1
ATOM 693 N N . SER A 1 88 ? -13.634 5.972 6.924 1.00 87.62 88 SER A N 1
ATOM 694 C CA . SER A 1 88 ? -14.933 5.875 6.252 1.00 87.62 88 SER A CA 1
ATOM 695 C C . SER A 1 88 ? -14.830 6.309 4.786 1.00 87.62 88 SER A C 1
ATOM 697 O O . SER A 1 88 ? -13.911 7.026 4.386 1.00 87.62 88 SER A O 1
ATOM 699 N N . ASP A 1 89 ? -15.789 5.899 3.957 1.00 87.94 89 ASP A N 1
ATOM 700 C CA . ASP A 1 89 ? -15.827 6.337 2.559 1.00 87.94 89 ASP A CA 1
ATOM 701 C C . ASP A 1 89 ? -15.949 7.847 2.395 1.00 87.94 89 ASP A C 1
ATOM 703 O O . ASP A 1 89 ? -15.323 8.404 1.494 1.00 87.94 89 ASP A O 1
ATOM 707 N N . GLU A 1 90 ? -16.703 8.490 3.280 1.00 89.44 90 GLU A N 1
ATOM 708 C CA . GLU A 1 90 ? -16.872 9.939 3.317 1.00 89.44 90 GLU A CA 1
ATOM 709 C C . GLU A 1 90 ? -15.536 10.646 3.565 1.00 89.44 90 GLU A C 1
ATOM 711 O O . GLU A 1 90 ? -15.146 11.504 2.779 1.00 89.44 90 GLU A O 1
ATOM 716 N N . THR A 1 91 ? -14.768 10.213 4.572 1.00 90.00 91 THR A N 1
ATOM 717 C CA . THR A 1 91 ? -13.443 10.783 4.860 1.00 90.00 91 THR A CA 1
ATOM 718 C C . THR A 1 91 ? -12.431 10.464 3.760 1.00 90.00 91 THR A C 1
ATOM 720 O O . THR A 1 91 ? -11.536 11.254 3.489 1.00 90.00 91 THR A O 1
ATOM 723 N N . ARG A 1 92 ? -12.548 9.313 3.087 1.00 92.56 92 ARG A N 1
ATOM 724 C CA . ARG A 1 92 ? -11.640 8.938 1.990 1.00 92.56 92 ARG A CA 1
ATOM 725 C C . ARG A 1 92 ? -11.899 9.705 0.701 1.00 92.56 92 ARG A C 1
ATOM 727 O O . ARG A 1 92 ? -10.954 9.866 -0.075 1.00 92.56 92 ARG A O 1
ATOM 734 N N . ALA A 1 93 ? -13.149 10.094 0.442 1.00 93.50 93 ALA A N 1
ATOM 735 C CA . ALA A 1 93 ? -13.594 10.616 -0.846 1.00 93.50 93 ALA A CA 1
ATOM 736 C C . ALA A 1 93 ? -12.780 11.824 -1.351 1.00 93.50 93 ALA A C 1
ATOM 738 O O . ALA A 1 93 ? -12.335 11.745 -2.500 1.00 93.50 93 ALA A O 1
ATOM 739 N N . PRO A 1 94 ? -12.486 12.858 -0.535 1.00 92.94 94 PRO A N 1
ATOM 740 C CA . PRO A 1 94 ? -11.713 14.024 -0.976 1.00 92.94 94 PRO A CA 1
ATOM 741 C C . PRO A 1 94 ? -10.299 13.680 -1.469 1.00 92.94 94 PRO A C 1
ATOM 743 O O . PRO A 1 94 ? -9.776 14.315 -2.376 1.00 92.94 94 PRO A O 1
ATOM 746 N N . HIS A 1 95 ? -9.695 12.622 -0.929 1.00 93.94 95 HIS A N 1
ATOM 747 C CA . HIS A 1 95 ? -8.302 12.248 -1.201 1.00 93.94 95 HIS A CA 1
ATOM 748 C C . HIS A 1 95 ? -8.137 11.257 -2.362 1.00 93.94 95 HIS A C 1
ATOM 750 O O . HIS A 1 95 ? -7.012 10.894 -2.730 1.00 93.94 95 HIS A O 1
ATOM 756 N N . ARG A 1 96 ? -9.245 10.743 -2.919 1.00 93.50 96 ARG A N 1
ATOM 757 C CA . ARG A 1 96 ? -9.203 9.695 -3.955 1.00 93.50 96 ARG A CA 1
ATOM 758 C C . ARG A 1 96 ? -8.489 10.173 -5.215 1.00 93.50 96 ARG A C 1
ATOM 760 O O . ARG A 1 96 ? -7.736 9.397 -5.796 1.00 93.50 96 ARG A O 1
ATOM 767 N N . GLU A 1 97 ? -8.688 11.428 -5.613 1.00 95.25 97 GLU A N 1
ATOM 768 C CA . GLU A 1 97 ? -8.095 11.995 -6.830 1.00 95.25 97 GLU A CA 1
ATOM 769 C C . GLU A 1 97 ? -6.564 12.067 -6.753 1.00 95.25 97 GLU A C 1
ATOM 771 O O . GLU A 1 97 ? -5.868 11.624 -7.670 1.00 95.25 97 GLU A O 1
ATOM 776 N N . LEU A 1 98 ? -6.018 12.548 -5.634 1.00 94.69 98 LEU A N 1
ATOM 777 C CA . LEU A 1 98 ? -4.570 12.631 -5.441 1.00 94.69 98 LEU A CA 1
ATOM 778 C C . LEU A 1 98 ? -3.924 11.235 -5.436 1.00 94.69 98 LEU A C 1
ATOM 780 O O . LEU A 1 98 ? -2.907 11.006 -6.095 1.00 94.69 98 LEU A O 1
ATOM 784 N N . ARG A 1 99 ? -4.554 10.257 -4.772 1.00 94.44 99 ARG A N 1
ATOM 785 C CA . ARG A 1 99 ? -4.110 8.852 -4.806 1.00 94.44 99 ARG A CA 1
ATOM 786 C C . ARG A 1 99 ? -4.213 8.240 -6.203 1.00 94.44 99 ARG A C 1
ATOM 788 O O . ARG A 1 99 ? -3.312 7.512 -6.622 1.00 94.44 99 ARG A O 1
ATOM 795 N N . ALA A 1 100 ? -5.282 8.541 -6.938 1.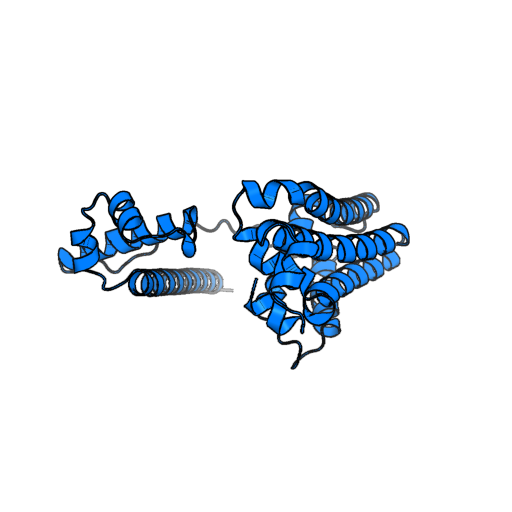00 94.88 100 ALA A N 1
ATOM 796 C CA . ALA A 1 100 ? -5.438 8.113 -8.323 1.00 94.88 100 ALA A CA 1
ATOM 797 C C . ALA A 1 100 ? -4.354 8.721 -9.224 1.00 94.88 100 ALA A C 1
ATOM 799 O O . ALA A 1 100 ? -3.817 8.009 -10.070 1.00 94.88 100 ALA A O 1
ATOM 800 N N . SER A 1 101 ? -3.968 9.980 -8.995 1.00 96.19 101 SER A N 1
ATOM 801 C CA . SER A 1 101 ? -2.872 10.649 -9.709 1.00 96.19 101 SER A CA 1
ATOM 802 C C . SER A 1 101 ? -1.533 9.953 -9.464 1.00 96.19 101 SER A C 1
ATOM 804 O O . SER A 1 101 ? -0.817 9.637 -10.416 1.00 96.19 101 SER A O 1
ATOM 806 N N . TYR A 1 102 ? -1.240 9.593 -8.209 1.00 96.50 102 TYR A N 1
ATOM 807 C CA . TYR A 1 102 ? -0.052 8.808 -7.869 1.00 96.50 102 TYR A CA 1
ATOM 808 C C . TYR A 1 102 ? -0.015 7.451 -8.586 1.00 96.50 102 TYR A C 1
ATOM 810 O O . TYR A 1 102 ? 0.967 7.098 -9.246 1.00 96.50 102 TYR A O 1
ATOM 818 N N . ALA A 1 103 ? -1.119 6.701 -8.531 1.00 95.69 103 ALA A N 1
ATOM 819 C CA . ALA A 1 103 ? -1.246 5.446 -9.265 1.00 95.69 103 ALA A CA 1
ATOM 820 C C . ALA A 1 103 ? -1.196 5.657 -10.793 1.00 95.69 103 ALA A C 1
ATOM 822 O O . ALA A 1 103 ? -0.773 4.765 -11.536 1.00 95.69 103 ALA A O 1
ATOM 823 N N . GLY A 1 104 ? -1.640 6.815 -11.279 1.00 96.25 104 GLY A N 1
ATOM 824 C CA . GLY A 1 104 ? -1.596 7.231 -12.676 1.00 96.25 104 GLY A CA 1
ATOM 825 C C . GLY A 1 104 ? -0.169 7.409 -13.188 1.00 96.25 104 GLY A C 1
ATOM 826 O O . GLY A 1 104 ? 0.145 6.878 -14.252 1.00 96.25 104 GLY A O 1
ATOM 827 N N . ALA A 1 105 ? 0.712 8.050 -12.414 1.00 96.50 105 ALA A N 1
ATOM 828 C CA . ALA A 1 105 ? 2.127 8.217 -12.765 1.00 96.50 105 ALA A CA 1
ATOM 829 C C . ALA A 1 105 ? 2.830 6.863 -12.980 1.00 96.50 105 ALA A C 1
ATOM 831 O O . ALA A 1 105 ? 3.439 6.633 -14.028 1.00 96.50 105 ALA A O 1
ATOM 832 N N . TRP A 1 106 ? 2.644 5.922 -12.047 1.00 97.38 106 TRP A N 1
ATOM 833 C CA . TRP A 1 106 ? 3.120 4.541 -12.192 1.00 97.38 106 TRP A CA 1
ATOM 834 C C . TRP A 1 106 ? 2.501 3.828 -13.397 1.00 97.38 106 TRP A C 1
ATOM 836 O O . TRP A 1 106 ? 3.195 3.145 -14.150 1.00 97.38 106 TRP A O 1
ATOM 846 N N . GLY A 1 107 ? 1.189 3.986 -13.592 1.00 96.12 107 GLY A N 1
ATOM 847 C CA . GLY A 1 107 ? 0.474 3.383 -14.714 1.00 96.12 107 GLY A CA 1
ATOM 848 C C . GLY A 1 107 ? 1.018 3.853 -16.061 1.00 96.12 107 GLY A C 1
ATOM 849 O O . GLY A 1 107 ? 1.270 3.030 -16.938 1.00 96.12 107 GLY A O 1
ATOM 850 N N . LYS A 1 108 ? 1.256 5.161 -16.212 1.00 94.69 108 LYS A N 1
ATOM 851 C CA . LYS A 1 108 ? 1.859 5.749 -17.410 1.00 94.69 108 LYS A CA 1
ATOM 852 C C . LYS A 1 108 ? 3.251 5.171 -17.661 1.00 94.69 108 LYS A C 1
ATOM 854 O O . LYS A 1 108 ? 3.481 4.641 -18.741 1.00 94.69 108 LYS A O 1
ATOM 859 N N . PHE A 1 109 ? 4.131 5.192 -16.661 1.00 96.00 109 PHE A N 1
ATOM 860 C CA . PHE A 1 109 ? 5.490 4.653 -16.774 1.00 96.00 109 PHE A CA 1
ATOM 861 C C . PHE A 1 109 ? 5.511 3.184 -17.235 1.00 96.00 109 PHE A C 1
ATOM 863 O O . PHE A 1 109 ? 6.198 2.837 -18.196 1.00 96.00 109 PHE A O 1
ATOM 870 N N . LEU A 1 110 ? 4.696 2.325 -16.616 1.00 95.81 110 LEU A N 1
ATOM 871 C CA . LEU A 1 110 ? 4.611 0.904 -16.972 1.00 95.81 110 LEU A CA 1
ATOM 872 C C . LEU A 1 110 ? 3.992 0.675 -18.358 1.00 95.81 110 LEU A C 1
ATOM 874 O O . LEU A 1 110 ? 4.427 -0.212 -19.093 1.00 95.81 110 LEU A O 1
ATOM 878 N N . ASN A 1 111 ? 2.991 1.471 -18.740 1.00 95.06 111 ASN A N 1
ATOM 879 C CA . ASN A 1 111 ? 2.407 1.419 -20.080 1.00 95.06 111 ASN A CA 1
ATOM 880 C C . ASN A 1 111 ? 3.412 1.848 -21.152 1.00 95.06 111 ASN A C 1
ATOM 882 O O . ASN A 1 111 ? 3.464 1.228 -22.213 1.00 95.06 111 ASN A O 1
ATOM 886 N N . ASP A 1 112 ? 4.196 2.893 -20.890 1.00 93.62 112 ASP A N 1
ATOM 887 C CA . ASP A 1 112 ? 5.239 3.381 -21.793 1.00 93.62 112 ASP A CA 1
ATOM 888 C C . ASP A 1 112 ? 6.315 2.293 -21.978 1.00 93.62 112 ASP A C 1
ATOM 890 O O . ASP A 1 112 ? 6.653 1.945 -23.111 1.00 93.62 112 ASP A O 1
ATOM 894 N N . ALA A 1 113 ? 6.740 1.646 -20.887 1.00 92.81 113 ALA A N 1
ATOM 895 C CA . ALA A 1 113 ? 7.668 0.516 -20.918 1.00 92.81 113 ALA A CA 1
ATOM 896 C C . ALA A 1 113 ? 7.119 -0.704 -21.680 1.00 92.81 113 ALA A C 1
ATOM 898 O O . ALA A 1 113 ? 7.845 -1.316 -22.466 1.00 92.81 113 ALA A O 1
ATOM 899 N N . LYS A 1 114 ? 5.832 -1.048 -21.502 1.00 93.88 114 LYS A N 1
ATOM 900 C CA . LYS A 1 114 ? 5.192 -2.140 -22.255 1.00 93.88 114 LYS A CA 1
ATOM 901 C C . LYS A 1 114 ? 5.168 -1.851 -23.756 1.00 93.88 114 LYS A C 1
ATOM 903 O O . LYS A 1 114 ? 5.505 -2.731 -24.540 1.00 93.88 114 LYS A O 1
ATOM 908 N N . ARG A 1 115 ? 4.805 -0.626 -24.160 1.00 93.06 115 ARG A N 1
ATOM 909 C CA . ARG A 1 115 ? 4.792 -0.221 -25.581 1.00 93.06 115 ARG A CA 1
ATOM 910 C C . ARG A 1 115 ? 6.188 -0.232 -26.201 1.00 93.06 115 ARG A C 1
ATOM 912 O O . ARG A 1 115 ? 6.317 -0.575 -27.368 1.00 93.06 115 ARG A O 1
ATOM 919 N N . ALA A 1 116 ? 7.215 0.095 -25.420 1.00 91.38 116 ALA A N 1
ATOM 920 C CA . ALA A 1 116 ? 8.612 0.037 -25.844 1.00 91.38 116 ALA A CA 1
ATOM 921 C C . ALA A 1 116 ? 9.208 -1.390 -25.860 1.00 91.38 116 ALA A C 1
ATOM 923 O O . ALA A 1 116 ? 10.374 -1.553 -26.206 1.00 91.38 116 ALA A O 1
ATOM 924 N N . GLY A 1 117 ? 8.436 -2.421 -25.490 1.00 91.62 117 GLY A N 1
ATOM 925 C CA . GLY A 1 117 ? 8.891 -3.816 -25.482 1.00 91.62 117 GLY A CA 1
ATOM 926 C C . GLY A 1 117 ? 9.765 -4.201 -24.283 1.00 91.62 117 GLY A C 1
ATOM 927 O O . GLY A 1 117 ? 10.346 -5.284 -24.279 1.00 91.62 117 GLY A O 1
ATOM 928 N N . HIS A 1 118 ? 9.849 -3.353 -23.250 1.00 91.00 118 HIS A N 1
ATOM 929 C CA . HIS A 1 118 ? 10.669 -3.619 -22.057 1.00 91.00 118 HIS A CA 1
ATOM 930 C C . HIS A 1 118 ? 10.014 -4.608 -21.085 1.00 91.00 118 HIS A C 1
ATOM 932 O O . HIS A 1 118 ? 10.703 -5.208 -20.264 1.00 91.00 118 HIS A O 1
ATOM 938 N N . LEU A 1 119 ? 8.692 -4.791 -21.171 1.00 92.44 119 LEU A N 1
ATOM 939 C CA . LEU A 1 119 ? 7.923 -5.719 -20.335 1.00 92.44 119 LEU A CA 1
ATOM 940 C C . LEU A 1 119 ? 7.476 -6.946 -21.135 1.00 92.44 119 LEU A C 1
ATOM 942 O O . LEU A 1 119 ? 7.183 -6.837 -22.328 1.00 92.44 119 LEU A O 1
ATOM 946 N N . ARG A 1 120 ? 7.349 -8.103 -20.470 1.00 91.81 120 ARG A N 1
ATOM 947 C CA . ARG A 1 120 ? 6.735 -9.295 -21.077 1.00 91.81 120 ARG A CA 1
ATOM 948 C C . ARG A 1 120 ? 5.301 -8.991 -21.538 1.00 91.81 120 ARG A C 1
ATOM 950 O O . ARG A 1 120 ? 4.560 -8.241 -20.897 1.00 91.81 120 ARG A O 1
ATOM 957 N N . SER A 1 121 ? 4.905 -9.562 -22.673 1.00 89.12 121 SER A N 1
ATOM 958 C CA . SER A 1 121 ? 3.636 -9.244 -23.345 1.00 89.12 121 SER A CA 1
ATOM 959 C C . SER A 1 121 ? 2.394 -9.671 -22.555 1.00 89.12 121 SER A C 1
ATOM 961 O O . SER A 1 121 ? 1.359 -9.002 -22.634 1.00 89.12 121 SER A O 1
ATOM 963 N N . ASP A 1 122 ? 2.511 -10.744 -21.772 1.00 88.69 122 ASP A N 1
ATOM 964 C CA . ASP A 1 122 ? 1.475 -11.337 -20.918 1.00 88.69 122 ASP A CA 1
ATOM 965 C C . ASP A 1 122 ? 1.159 -10.504 -19.663 1.00 88.69 122 ASP A C 1
ATOM 967 O O . ASP A 1 122 ? 0.110 -10.678 -19.045 1.00 88.69 122 ASP A O 1
ATOM 971 N N . ILE A 1 123 ? 2.012 -9.543 -19.302 1.00 90.44 123 ILE A N 1
ATOM 972 C CA . ILE A 1 123 ? 1.829 -8.742 -18.089 1.00 90.44 123 ILE A CA 1
ATOM 973 C C . ILE A 1 123 ? 0.761 -7.669 -18.287 1.00 90.44 123 ILE A C 1
ATOM 975 O O . ILE A 1 123 ? 0.883 -6.778 -19.132 1.00 90.44 123 ILE A O 1
ATOM 979 N N . SER A 1 124 ? -0.265 -7.685 -17.438 1.00 94.56 124 SER A N 1
ATOM 980 C CA . SER A 1 124 ? -1.184 -6.556 -17.287 1.00 94.56 124 SER A CA 1
ATOM 981 C C . SER A 1 124 ? -0.531 -5.447 -16.459 1.00 94.56 124 SER A C 1
ATOM 983 O O . SER A 1 124 ? -0.230 -5.636 -15.280 1.00 94.56 124 SER A O 1
ATOM 985 N N . THR A 1 125 ? -0.351 -4.266 -17.057 1.00 95.94 125 THR A N 1
ATOM 986 C CA . THR A 1 125 ? 0.240 -3.091 -16.390 1.00 95.94 125 THR A CA 1
ATOM 987 C C . THR A 1 125 ? -0.599 -2.612 -15.204 1.00 95.94 125 THR A C 1
ATOM 989 O O . THR A 1 125 ? -0.054 -2.150 -14.205 1.00 95.94 125 THR A O 1
ATOM 992 N N . ALA A 1 126 ? -1.923 -2.779 -15.265 1.00 94.62 126 ALA A N 1
ATOM 993 C CA . ALA A 1 126 ? -2.820 -2.437 -14.167 1.00 94.62 126 ALA A CA 1
ATOM 994 C C . ALA A 1 126 ? -2.634 -3.364 -12.955 1.00 94.62 126 ALA A C 1
ATOM 996 O O . ALA A 1 126 ? -2.560 -2.875 -11.827 1.00 94.62 126 ALA A O 1
ATOM 997 N N . VAL A 1 127 ? -2.530 -4.678 -13.190 1.00 94.56 127 VAL A N 1
ATOM 998 C CA . VAL A 1 127 ? -2.355 -5.687 -12.130 1.00 94.56 127 VAL A CA 1
ATOM 999 C C . VAL A 1 127 ? -0.963 -5.584 -11.518 1.00 94.56 127 VAL A C 1
ATOM 1001 O O . VAL A 1 127 ? -0.836 -5.534 -10.298 1.00 94.56 127 VAL A O 1
ATOM 1004 N N . ILE A 1 128 ? 0.081 -5.476 -12.346 1.00 95.56 128 ILE A N 1
ATOM 1005 C CA . ILE A 1 128 ? 1.456 -5.410 -11.842 1.00 95.56 128 ILE A CA 1
ATOM 1006 C C . ILE A 1 128 ? 1.725 -4.118 -11.067 1.00 95.56 128 ILE A C 1
ATOM 1008 O O . ILE A 1 128 ? 2.422 -4.147 -10.061 1.00 95.56 128 ILE A O 1
ATOM 1012 N N . ARG A 1 129 ? 1.100 -2.998 -11.457 1.00 97.44 129 ARG A N 1
ATOM 1013 C CA . ARG A 1 129 ? 1.125 -1.763 -10.665 1.00 97.44 129 ARG A CA 1
ATOM 1014 C C . ARG A 1 129 ? 0.560 -1.991 -9.265 1.00 97.44 129 ARG A C 1
ATOM 1016 O O . ARG A 1 129 ? 1.182 -1.566 -8.299 1.00 97.44 129 ARG A O 1
ATOM 1023 N N . GLN A 1 130 ? -0.611 -2.628 -9.157 1.00 96.00 130 GLN A N 1
ATOM 1024 C CA . GLN A 1 130 ? -1.215 -2.920 -7.851 1.00 96.00 130 GLN A CA 1
ATOM 1025 C C . GLN A 1 130 ? -0.297 -3.818 -7.024 1.00 96.00 130 GLN A C 1
ATOM 1027 O O . GLN A 1 130 ? -0.023 -3.498 -5.876 1.00 96.00 130 GLN A O 1
ATOM 1032 N N . PHE A 1 131 ? 0.259 -4.870 -7.629 1.00 96.50 131 PHE A N 1
ATOM 1033 C CA . PHE A 1 131 ? 1.225 -5.746 -6.971 1.00 96.50 131 PHE A CA 1
ATOM 1034 C C . PHE A 1 131 ? 2.444 -4.981 -6.429 1.00 96.50 131 PHE A C 1
ATOM 1036 O O . PHE A 1 131 ? 2.768 -5.121 -5.254 1.00 96.50 131 PHE A O 1
ATOM 1043 N N . ILE A 1 132 ? 3.082 -4.137 -7.250 1.00 97.44 132 ILE A N 1
ATOM 1044 C CA . ILE A 1 132 ? 4.253 -3.336 -6.858 1.00 97.44 132 ILE A CA 1
ATOM 1045 C C . ILE A 1 132 ? 3.911 -2.407 -5.688 1.00 97.44 132 ILE A C 1
ATOM 1047 O O . ILE A 1 132 ? 4.606 -2.411 -4.674 1.00 97.44 132 ILE A O 1
ATOM 1051 N N . LEU A 1 133 ? 2.826 -1.635 -5.810 1.00 96.88 133 LEU A N 1
ATOM 1052 C CA . LEU A 1 133 ? 2.406 -0.693 -4.772 1.00 96.88 133 LEU A CA 1
ATOM 1053 C C . LEU A 1 133 ? 2.031 -1.414 -3.473 1.00 96.88 133 LEU A C 1
ATOM 1055 O O . LEU A 1 133 ? 2.431 -0.975 -2.401 1.00 96.88 133 LEU A O 1
ATOM 1059 N N . SER A 1 134 ? 1.308 -2.532 -3.547 1.00 96.00 134 SER A N 1
ATOM 1060 C CA . SER A 1 134 ? 0.972 -3.344 -2.374 1.00 96.00 134 SER A CA 1
ATOM 1061 C C . SER A 1 134 ? 2.215 -3.922 -1.700 1.00 96.00 134 SER A C 1
ATOM 1063 O O . SER A 1 134 ? 2.317 -3.863 -0.476 1.00 96.00 134 SER A O 1
ATOM 1065 N N . ALA A 1 135 ? 3.165 -4.442 -2.484 1.00 96.94 135 ALA A N 1
ATOM 1066 C CA . ALA A 1 135 ? 4.403 -5.003 -1.963 1.00 96.94 135 ALA A CA 1
ATOM 1067 C C . ALA A 1 135 ? 5.226 -3.949 -1.215 1.00 96.94 135 ALA A C 1
ATOM 1069 O O . ALA A 1 135 ? 5.717 -4.238 -0.130 1.00 96.94 135 ALA A O 1
ATOM 1070 N N . MET A 1 136 ? 5.343 -2.732 -1.760 1.00 97.75 136 MET A N 1
ATOM 1071 C CA . MET A 1 136 ? 6.031 -1.629 -1.083 1.00 97.75 136 MET A CA 1
ATOM 1072 C C . MET A 1 136 ? 5.263 -1.146 0.147 1.00 97.75 136 MET A C 1
ATOM 1074 O O . MET A 1 136 ? 5.842 -1.072 1.222 1.00 97.75 136 MET A O 1
ATOM 1078 N N . ASN A 1 137 ? 3.961 -0.879 0.030 1.00 97.19 137 ASN A N 1
ATOM 1079 C CA . ASN A 1 137 ? 3.158 -0.340 1.131 1.00 97.19 137 ASN A CA 1
ATOM 1080 C C . ASN A 1 137 ? 3.190 -1.231 2.378 1.00 97.19 137 ASN A C 1
ATOM 1082 O O . ASN A 1 137 ? 3.249 -0.722 3.492 1.00 97.19 137 ASN A O 1
ATOM 1086 N N . TRP A 1 138 ? 3.167 -2.557 2.207 1.00 96.38 138 TRP A N 1
ATOM 1087 C CA . TRP A 1 138 ? 3.168 -3.483 3.340 1.00 96.38 138 TRP A CA 1
ATOM 1088 C C . TRP A 1 138 ? 4.498 -3.515 4.106 1.00 96.38 138 TRP A C 1
ATOM 1090 O O . TRP A 1 138 ? 4.527 -3.971 5.244 1.00 96.38 138 TRP A O 1
ATOM 1100 N N . THR A 1 139 ? 5.597 -3.015 3.528 1.00 97.44 139 THR A N 1
ATOM 1101 C CA . THR A 1 139 ? 6.908 -2.959 4.206 1.00 97.44 139 THR A CA 1
ATOM 1102 C C . THR A 1 139 ? 6.866 -2.172 5.508 1.00 97.44 139 THR A C 1
ATOM 1104 O O . THR A 1 139 ? 7.598 -2.507 6.434 1.00 97.44 139 THR A O 1
ATOM 1107 N N . VAL A 1 140 ? 5.947 -1.208 5.622 1.00 94.81 140 VAL A N 1
ATOM 1108 C CA . VAL A 1 140 ? 5.745 -0.408 6.833 1.00 94.81 140 VAL A CA 1
ATOM 1109 C C . VAL A 1 140 ? 5.382 -1.260 8.058 1.00 94.81 140 VAL A C 1
ATOM 1111 O O . VAL A 1 140 ? 5.593 -0.829 9.184 1.00 94.81 140 VAL A O 1
ATOM 1114 N N . GLU A 1 141 ? 4.844 -2.467 7.871 1.00 92.44 141 GLU A N 1
ATOM 1115 C CA . GLU A 1 141 ? 4.412 -3.333 8.977 1.00 92.44 141 GLU A CA 1
ATOM 1116 C C . GLU A 1 141 ? 5.511 -4.261 9.504 1.00 92.44 141 GLU A C 1
ATOM 1118 O O . GLU A 1 141 ? 5.403 -4.756 10.622 1.00 92.44 141 GLU A O 1
ATOM 1123 N N . TRP A 1 142 ? 6.558 -4.536 8.721 1.00 94.31 142 TRP A N 1
ATOM 1124 C CA . TRP A 1 142 ? 7.514 -5.600 9.056 1.00 94.31 142 TRP A CA 1
ATOM 1125 C C . TRP A 1 142 ? 8.983 -5.253 8.818 1.00 94.31 142 TRP A C 1
ATOM 1127 O O . TRP A 1 142 ? 9.851 -5.987 9.293 1.00 94.31 142 TRP A O 1
ATOM 1137 N N . TYR A 1 143 ? 9.294 -4.193 8.069 1.00 96.12 143 TYR A N 1
ATOM 1138 C CA . TYR A 1 143 ? 10.677 -3.846 7.768 1.00 96.12 143 TYR A CA 1
ATOM 1139 C C . TYR A 1 143 ? 11.304 -3.019 8.892 1.00 96.12 143 TYR A C 1
ATOM 1141 O O . TYR A 1 143 ? 10.779 -1.984 9.290 1.00 96.12 143 TYR A O 1
ATOM 1149 N N . ASP A 1 144 ? 12.455 -3.478 9.373 1.00 94.19 144 ASP A N 1
ATOM 1150 C CA . ASP A 1 144 ? 13.224 -2.845 10.443 1.00 94.19 144 ASP A CA 1
ATOM 1151 C C . ASP A 1 144 ? 14.340 -1.978 9.838 1.00 94.19 144 ASP A C 1
ATOM 1153 O O . ASP A 1 144 ? 15.370 -2.490 9.379 1.00 94.19 144 ASP A O 1
ATOM 1157 N N . VAL A 1 145 ? 14.101 -0.664 9.804 1.00 95.19 145 VAL A N 1
ATOM 1158 C CA . VAL A 1 145 ? 15.027 0.328 9.234 1.00 95.19 145 VAL A CA 1
ATOM 1159 C C . VAL A 1 145 ? 16.261 0.576 10.099 1.00 95.19 145 VAL A C 1
ATOM 1161 O O . VAL A 1 145 ? 17.307 0.931 9.554 1.00 95.19 145 VAL A O 1
ATOM 1164 N N . ASP A 1 146 ? 16.172 0.335 11.409 1.00 93.50 146 ASP A N 1
ATOM 1165 C CA . ASP A 1 146 ? 17.298 0.489 12.335 1.00 93.50 146 ASP A CA 1
ATOM 1166 C C . ASP A 1 146 ? 18.322 -0.628 12.119 1.00 93.50 146 ASP A C 1
ATOM 1168 O O . ASP A 1 146 ? 19.535 -0.430 12.238 1.00 93.50 146 ASP A O 1
ATOM 1172 N N . LYS A 1 147 ? 17.838 -1.814 11.740 1.00 95.06 147 LYS A N 1
ATOM 1173 C CA . LYS A 1 147 ? 18.683 -2.971 11.447 1.00 95.06 147 LYS A CA 1
ATOM 1174 C C . LYS A 1 147 ? 19.170 -3.021 10.001 1.00 95.06 147 LYS A C 1
ATOM 1176 O O . LYS A 1 147 ? 20.292 -3.473 9.754 1.00 95.06 147 LYS A O 1
ATOM 1181 N N . TYR A 1 148 ? 18.347 -2.602 9.038 1.00 93.88 148 TYR A N 1
ATOM 1182 C CA . TYR A 1 148 ? 18.667 -2.714 7.615 1.00 93.88 148 TYR A CA 1
ATOM 1183 C C . TYR A 1 148 ? 18.304 -1.444 6.831 1.00 93.88 148 TYR A C 1
ATOM 1185 O O . TYR A 1 148 ? 17.138 -1.062 6.767 1.00 93.88 148 TYR A O 1
ATOM 1193 N N . PRO A 1 149 ? 19.254 -0.829 6.104 1.00 93.75 149 PRO A N 1
ATOM 1194 C CA . PRO A 1 149 ? 18.978 0.411 5.387 1.00 93.75 149 PRO A CA 1
ATOM 1195 C C . PRO A 1 149 ? 18.037 0.191 4.194 1.00 93.75 149 PRO A C 1
ATOM 1197 O O . PRO A 1 149 ? 18.170 -0.792 3.459 1.00 93.75 149 PRO A O 1
ATOM 1200 N N . VAL A 1 150 ? 17.135 1.149 3.954 1.00 94.81 150 VAL A N 1
ATOM 1201 C CA . VAL A 1 150 ? 16.086 1.093 2.914 1.00 94.81 150 VAL A CA 1
ATOM 1202 C C . VAL A 1 150 ? 16.633 0.763 1.522 1.00 94.81 150 VAL A C 1
ATOM 1204 O O . VAL A 1 150 ? 16.059 -0.069 0.821 1.00 94.81 150 VAL A O 1
ATOM 1207 N N . ARG A 1 151 ? 17.794 1.318 1.144 1.00 93.81 151 ARG A N 1
ATOM 1208 C CA . ARG A 1 151 ? 18.446 1.053 -0.156 1.00 93.81 151 ARG A CA 1
ATOM 1209 C C . ARG A 1 151 ? 18.640 -0.439 -0.462 1.00 93.81 151 ARG A C 1
ATOM 1211 O O . ARG A 1 151 ? 18.579 -0.851 -1.615 1.00 93.81 151 ARG A O 1
ATOM 1218 N N . ILE A 1 152 ? 18.861 -1.270 0.563 1.00 92.44 152 ILE A N 1
ATOM 1219 C CA . ILE A 1 152 ? 19.064 -2.716 0.387 1.00 92.44 152 ILE A CA 1
ATOM 1220 C C . ILE A 1 152 ? 17.747 -3.403 0.034 1.00 92.44 152 ILE A C 1
ATOM 1222 O O . ILE A 1 152 ? 17.724 -4.276 -0.837 1.00 92.44 152 ILE A O 1
ATOM 1226 N N . LEU A 1 153 ? 16.653 -3.008 0.687 1.00 96.31 153 LEU A N 1
ATOM 1227 C CA . LEU A 1 153 ? 15.318 -3.487 0.353 1.00 96.31 153 LEU A CA 1
ATOM 1228 C C . LEU A 1 153 ? 14.919 -3.039 -1.053 1.00 96.31 153 LEU A C 1
ATOM 1230 O O . LEU A 1 153 ? 14.495 -3.874 -1.850 1.00 96.31 153 LEU A O 1
ATOM 1234 N N . ALA A 1 154 ? 15.121 -1.758 -1.369 1.00 95.38 154 ALA A N 1
ATOM 1235 C CA . ALA A 1 154 ? 14.798 -1.188 -2.670 1.00 95.38 154 ALA A CA 1
ATOM 1236 C C . ALA A 1 154 ? 15.514 -1.919 -3.813 1.00 95.38 154 ALA A C 1
ATOM 1238 O O . ALA A 1 154 ? 14.863 -2.351 -4.763 1.00 95.38 154 ALA A O 1
ATOM 1239 N N . GLU A 1 155 ? 16.824 -2.147 -3.689 1.00 92.12 155 GLU A N 1
ATOM 1240 C CA . GLU A 1 155 ? 17.620 -2.882 -4.676 1.00 92.12 155 GLU A CA 1
ATOM 1241 C C . GLU A 1 155 ? 17.111 -4.322 -4.868 1.00 92.12 155 GLU A C 1
ATOM 1243 O O . GLU A 1 155 ? 16.943 -4.796 -5.994 1.00 92.12 155 GLU A O 1
ATOM 1248 N N . ARG A 1 156 ? 16.826 -5.035 -3.770 1.00 94.06 156 ARG A N 1
ATOM 1249 C CA . ARG A 1 156 ? 16.348 -6.428 -3.817 1.00 94.06 156 ARG A CA 1
ATOM 1250 C C . ARG A 1 156 ? 14.952 -6.541 -4.423 1.00 94.06 156 ARG A C 1
ATOM 1252 O O . ARG A 1 156 ? 14.742 -7.393 -5.285 1.00 94.06 156 ARG A O 1
ATOM 1259 N N . MET A 1 157 ? 14.018 -5.689 -3.998 1.00 96.06 157 MET A N 1
ATOM 1260 C CA . MET A 1 157 ? 12.663 -5.647 -4.555 1.00 96.06 157 MET A CA 1
ATOM 1261 C C . MET A 1 157 ? 12.702 -5.274 -6.035 1.00 96.06 157 MET A C 1
ATOM 1263 O O . MET A 1 157 ? 12.052 -5.933 -6.842 1.00 96.06 157 MET A O 1
ATOM 1267 N N . SER A 1 158 ? 13.516 -4.280 -6.403 1.00 93.81 158 SER A N 1
ATOM 1268 C CA . SER A 1 158 ? 13.674 -3.853 -7.794 1.00 93.81 158 SER A CA 1
ATOM 1269 C C . SER A 1 158 ? 14.176 -4.986 -8.675 1.00 93.81 158 SER A C 1
ATOM 1271 O O . SER A 1 158 ? 13.550 -5.268 -9.690 1.00 93.81 158 SER A O 1
ATOM 1273 N N . LYS A 1 159 ? 15.245 -5.686 -8.270 1.00 90.62 159 LYS A N 1
ATOM 1274 C CA . LYS A 1 159 ? 15.775 -6.845 -9.007 1.00 90.62 159 LYS A CA 1
ATOM 1275 C C . LYS A 1 159 ? 14.741 -7.954 -9.158 1.00 90.62 159 LYS A C 1
ATOM 1277 O O . LYS A 1 159 ? 14.455 -8.361 -10.279 1.00 90.62 159 LYS A O 1
ATOM 1282 N N . LEU A 1 160 ? 14.138 -8.389 -8.049 1.00 93.06 160 LEU A N 1
ATOM 1283 C CA . LEU A 1 160 ? 13.155 -9.476 -8.045 1.00 93.06 160 LEU A CA 1
ATOM 1284 C C . LEU A 1 160 ? 11.980 -9.181 -8.987 1.00 93.06 160 LEU A C 1
ATOM 1286 O O . LEU A 1 160 ? 11.575 -10.033 -9.776 1.00 93.06 160 LEU A O 1
ATOM 1290 N N . ILE A 1 161 ? 11.442 -7.964 -8.907 1.00 94.56 161 ILE A N 1
ATOM 1291 C CA . ILE A 1 161 ? 10.288 -7.557 -9.702 1.00 94.56 161 ILE A CA 1
ATOM 1292 C C . ILE A 1 161 ? 10.688 -7.353 -11.168 1.00 94.56 161 ILE A C 1
ATOM 1294 O O . ILE A 1 161 ? 10.013 -7.875 -12.054 1.00 94.56 161 ILE A O 1
ATOM 1298 N N . LEU A 1 162 ? 11.789 -6.647 -11.448 1.00 90.62 162 LEU A N 1
ATOM 1299 C CA . LEU A 1 162 ? 12.256 -6.404 -12.817 1.00 90.62 162 LEU A CA 1
ATOM 1300 C C . LEU A 1 162 ? 12.573 -7.700 -13.550 1.00 90.62 162 LEU A C 1
ATOM 1302 O O . LEU A 1 162 ? 12.164 -7.849 -14.699 1.00 90.62 162 LEU A O 1
ATOM 1306 N N . ASP A 1 163 ? 13.259 -8.639 -12.907 1.00 86.38 163 ASP A N 1
ATOM 1307 C CA . ASP A 1 163 ? 13.646 -9.896 -13.543 1.00 86.38 163 ASP A CA 1
ATOM 1308 C C . ASP A 1 163 ? 12.429 -10.794 -13.803 1.00 86.38 163 ASP A C 1
ATOM 1310 O O . ASP A 1 163 ? 12.388 -11.490 -14.815 1.00 86.38 163 ASP A O 1
ATOM 1314 N N . GLY A 1 164 ? 11.386 -10.704 -12.968 1.00 88.06 164 GLY A N 1
ATOM 1315 C CA . GLY A 1 164 ? 10.097 -11.347 -13.229 1.00 88.06 164 GLY A CA 1
ATOM 1316 C C . GLY A 1 164 ? 9.233 -10.626 -14.273 1.00 88.06 164 GLY A C 1
ATOM 1317 O O . GLY A 1 164 ? 8.368 -11.246 -14.893 1.00 88.06 164 GLY A O 1
ATOM 1318 N N . MET A 1 165 ? 9.421 -9.322 -14.491 1.00 90.31 165 MET A N 1
ATOM 1319 C CA . MET A 1 165 ? 8.600 -8.524 -15.411 1.00 90.31 165 MET A CA 1
ATOM 1320 C C . MET A 1 165 ? 9.198 -8.353 -16.807 1.00 90.31 165 MET A C 1
ATOM 1322 O O . MET A 1 165 ? 8.464 -8.122 -17.772 1.00 90.31 165 MET A O 1
ATOM 1326 N N . CYS A 1 166 ? 10.519 -8.432 -16.916 1.00 86.06 166 CYS A N 1
ATOM 1327 C CA . CYS A 1 166 ? 11.242 -8.235 -18.161 1.00 86.06 166 CYS A CA 1
ATOM 1328 C C . CYS A 1 166 ? 11.399 -9.562 -18.922 1.00 86.06 166 CYS A C 1
ATOM 1330 O O . CYS A 1 166 ? 11.329 -10.639 -18.330 1.00 86.06 166 CYS A O 1
ATOM 1332 N N . PRO A 1 167 ? 11.629 -9.525 -20.242 1.00 75.56 167 PRO A N 1
ATOM 1333 C CA . PRO A 1 167 ? 11.880 -10.729 -21.030 1.00 75.56 167 PRO A CA 1
ATOM 1334 C C . PRO A 1 167 ? 13.177 -11.462 -20.609 1.00 75.56 167 PRO A C 1
ATOM 1336 O O . PRO A 1 167 ? 14.263 -11.179 -21.115 1.00 75.56 167 PRO A O 1
ATOM 1339 N N . HIS A 1 168 ? 13.083 -12.430 -19.690 1.00 66.44 168 HIS A N 1
ATOM 1340 C CA . HIS A 1 168 ? 14.142 -13.409 -19.414 1.00 66.44 168 HIS A CA 1
ATOM 1341 C C . HIS A 1 168 ? 13.566 -14.752 -18.916 1.00 66.44 168 HIS A C 1
ATOM 1343 O O . HIS A 1 168 ? 12.765 -14.777 -17.996 1.00 66.44 168 HIS A O 1
ATOM 1349 N N . ARG A 1 169 ? 13.972 -15.844 -19.592 1.00 52.72 169 ARG A N 1
ATOM 1350 C CA . ARG A 1 169 ? 13.664 -17.293 -19.435 1.00 52.72 169 ARG A CA 1
ATOM 1351 C C . ARG A 1 169 ? 12.245 -17.751 -19.025 1.00 52.72 169 ARG A C 1
ATOM 1353 O O . ARG A 1 169 ? 11.714 -17.450 -17.967 1.00 52.72 169 ARG A O 1
ATOM 1360 N N . LYS A 1 170 ? 11.716 -18.648 -19.871 1.00 47.97 170 LYS A N 1
ATOM 1361 C CA . LYS A 1 170 ? 10.479 -19.430 -19.729 1.00 47.97 170 LYS A CA 1
ATOM 1362 C C . LYS A 1 170 ? 10.579 -20.433 -18.567 1.00 47.97 170 LYS A C 1
ATOM 1364 O O . LYS A 1 170 ? 11.101 -21.527 -18.756 1.00 47.97 170 LYS A O 1
ATOM 1369 N N . ALA A 1 171 ? 10.067 -20.086 -17.397 1.00 50.25 171 ALA A N 1
ATOM 1370 C CA . ALA A 1 171 ? 9.525 -21.077 -16.474 1.00 50.25 171 ALA A CA 1
ATOM 1371 C C . ALA A 1 171 ? 8.037 -20.757 -16.346 1.00 50.25 171 ALA A C 1
ATOM 1373 O O . ALA A 1 171 ? 7.658 -19.818 -15.649 1.00 50.25 171 ALA A O 1
ATOM 1374 N N . ASP A 1 172 ? 7.216 -21.455 -17.128 1.00 55.25 172 ASP A N 1
ATOM 1375 C CA . ASP A 1 172 ? 5.767 -21.344 -17.019 1.00 55.25 172 ASP A CA 1
ATOM 1376 C C . ASP A 1 172 ? 5.329 -22.148 -15.793 1.00 55.25 172 ASP A C 1
ATOM 1378 O O . ASP A 1 172 ? 5.662 -23.325 -15.666 1.00 55.25 172 ASP A O 1
ATOM 1382 N N . THR A 1 173 ? 4.653 -21.498 -14.850 1.00 62.47 173 THR A N 1
ATOM 1383 C CA . THR A 1 173 ? 4.067 -22.173 -13.683 1.00 62.47 173 THR A CA 1
ATOM 1384 C C . THR A 1 173 ? 2.654 -22.682 -13.974 1.00 62.47 173 THR A C 1
ATOM 1386 O O . THR A 1 173 ? 2.023 -23.246 -13.080 1.00 62.47 173 THR A O 1
ATOM 1389 N N . GLU A 1 174 ? 2.145 -22.434 -15.191 1.00 56.91 174 GLU A N 1
ATOM 1390 C CA . GLU A 1 174 ? 0.820 -22.772 -15.728 1.00 56.91 174 GLU A CA 1
ATOM 1391 C C . GLU A 1 174 ? -0.369 -22.291 -14.876 1.00 56.91 174 GLU A C 1
ATOM 1393 O O . GLU A 1 174 ? -1.518 -22.609 -15.175 1.00 56.91 174 GLU A O 1
ATOM 1398 N N . GLY A 1 175 ? -0.116 -21.493 -13.829 1.00 49.91 175 GLY A N 1
ATOM 1399 C CA . GLY A 1 175 ? -1.123 -21.036 -12.877 1.00 49.91 175 GLY A CA 1
ATOM 1400 C C . GLY A 1 175 ? -1.863 -22.209 -12.232 1.00 49.91 175 GLY A C 1
ATOM 1401 O O . GLY A 1 175 ? -2.934 -22.611 -12.684 1.00 49.91 175 GLY A O 1
ATOM 1402 N N . LEU A 1 176 ? -1.332 -22.751 -11.134 1.00 53.81 176 LEU A N 1
ATOM 1403 C CA . LEU A 1 176 ? -1.993 -23.838 -10.409 1.00 53.81 176 LEU A CA 1
ATOM 1404 C C . LEU A 1 176 ? -3.414 -23.419 -9.986 1.00 53.81 176 LEU A C 1
ATOM 1406 O O . LEU A 1 176 ? -3.591 -22.546 -9.135 1.00 53.81 176 LEU A O 1
ATOM 1410 N N . LYS A 1 177 ? -4.441 -24.071 -10.550 1.00 48.53 177 LYS A N 1
ATOM 1411 C CA . LYS A 1 177 ? -5.812 -23.985 -10.032 1.00 48.53 177 LYS A CA 1
ATOM 1412 C C . LYS A 1 177 ? -5.833 -24.611 -8.642 1.00 48.53 177 LYS A C 1
ATOM 1414 O O . LYS A 1 177 ? -5.913 -25.831 -8.500 1.00 48.53 177 LYS A O 1
ATOM 1419 N N . LEU A 1 178 ? -5.751 -23.775 -7.613 1.00 49.22 178 LEU A N 1
ATOM 1420 C CA . LEU A 1 178 ? -6.048 -24.202 -6.254 1.00 49.22 178 LEU A CA 1
ATOM 1421 C C . LEU A 1 178 ? -7.515 -24.644 -6.212 1.00 49.22 178 LEU A C 1
ATOM 1423 O O . LEU A 1 178 ? -8.406 -23.907 -6.641 1.00 49.22 178 LEU A O 1
ATOM 1427 N N . CYS A 1 179 ? -7.777 -25.847 -5.696 1.00 44.44 179 CYS A N 1
ATOM 1428 C CA . CYS A 1 179 ? -9.128 -26.180 -5.260 1.00 44.44 179 CYS A CA 1
ATOM 1429 C C . CYS A 1 179 ? -9.557 -25.125 -4.229 1.00 44.44 179 CYS A C 1
ATOM 1431 O O . CYS A 1 179 ? -8.711 -24.721 -3.423 1.00 44.44 179 CYS A O 1
ATOM 1433 N N . PRO A 1 180 ? -10.825 -24.676 -4.233 1.00 49.28 180 PRO A N 1
ATOM 1434 C CA . PRO A 1 180 ? -11.305 -23.732 -3.234 1.00 49.28 180 PRO A CA 1
ATOM 1435 C C . PRO A 1 180 ? -10.904 -24.226 -1.844 1.00 49.28 180 PRO A C 1
ATOM 1437 O O . PRO A 1 180 ? -11.080 -25.408 -1.526 1.00 49.28 180 PRO A O 1
ATOM 1440 N N . ALA A 1 181 ? -10.289 -23.336 -1.060 1.00 51.59 181 ALA A N 1
ATOM 1441 C CA . ALA A 1 181 ? -9.866 -23.654 0.292 1.00 51.59 181 ALA A CA 1
ATOM 1442 C C . ALA A 1 181 ? -11.060 -24.254 1.044 1.00 51.59 181 ALA A C 1
ATOM 1444 O O . ALA A 1 181 ? -12.174 -23.727 0.978 1.00 51.59 181 ALA A O 1
ATOM 1445 N N . THR A 1 182 ? -10.843 -25.386 1.718 1.00 50.84 182 THR A N 1
ATOM 1446 C CA . THR A 1 182 ? -11.886 -25.936 2.588 1.00 50.84 182 THR A CA 1
ATOM 1447 C C . THR A 1 182 ? -12.127 -24.896 3.681 1.00 50.84 182 THR A C 1
ATOM 1449 O O . THR A 1 182 ? -11.141 -24.421 4.247 1.00 50.84 182 THR A O 1
ATOM 1452 N N . PRO A 1 183 ? -13.382 -24.491 3.950 1.00 53.84 183 PRO A N 1
ATOM 1453 C CA . PRO A 1 183 ? -13.674 -23.519 4.992 1.00 53.84 183 PRO A CA 1
ATOM 1454 C C . PRO A 1 183 ? -13.006 -23.924 6.299 1.00 53.84 183 PRO A C 1
ATOM 1456 O O . PRO A 1 183 ? -12.968 -25.117 6.610 1.00 53.84 183 PRO A O 1
ATOM 1459 N N . ALA A 1 184 ? -12.528 -22.923 7.036 1.00 54.03 184 ALA A N 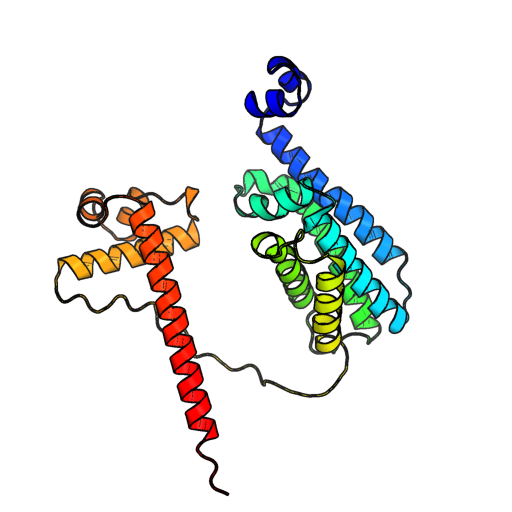1
ATOM 1460 C CA . ALA A 1 184 ? -11.980 -23.070 8.372 1.00 54.03 184 ALA A CA 1
ATOM 1461 C C . ALA A 1 184 ? -12.778 -24.097 9.188 1.00 54.03 184 ALA A C 1
ATOM 1463 O O . ALA A 1 184 ? -13.962 -23.875 9.480 1.00 54.03 184 ALA A O 1
ATOM 1464 N N . LYS A 1 185 ? -12.175 -25.255 9.489 1.00 52.16 185 LYS A N 1
ATOM 1465 C CA . LYS A 1 185 ? -12.853 -26.298 10.263 1.00 52.16 185 LYS A CA 1
ATOM 1466 C C . LYS A 1 185 ? -12.536 -26.051 11.722 1.00 52.16 185 LYS A C 1
ATOM 1468 O O . LYS A 1 185 ? -11.539 -26.522 12.257 1.00 52.16 185 LYS A O 1
ATOM 1473 N N . ILE A 1 186 ? -13.454 -25.361 12.383 1.00 57.28 186 ILE A N 1
ATOM 1474 C CA . ILE A 1 186 ? -13.557 -25.454 13.836 1.00 57.28 186 ILE A CA 1
ATOM 1475 C C . ILE A 1 186 ? -13.804 -26.946 14.140 1.00 57.28 186 ILE A C 1
ATOM 1477 O O . ILE A 1 186 ? -14.680 -27.523 13.485 1.00 57.28 186 ILE A O 1
ATOM 1481 N N . PRO A 1 187 ? -13.016 -27.592 15.026 1.00 52.78 187 PRO A N 1
ATOM 1482 C CA . PRO A 1 187 ? -13.172 -29.013 15.352 1.00 52.78 187 PRO A CA 1
ATOM 1483 C C . PRO A 1 187 ? -14.646 -29.357 15.585 1.00 52.78 187 PRO A C 1
ATOM 1485 O O . PRO A 1 187 ? -15.325 -28.556 16.229 1.00 52.78 187 PRO A O 1
ATOM 1488 N N . ASP A 1 188 ? -15.146 -30.484 15.045 1.00 52.16 188 ASP A N 1
ATOM 1489 C CA . ASP A 1 188 ? -16.556 -30.861 15.236 1.00 52.16 188 ASP A CA 1
ATOM 1490 C C . ASP A 1 188 ? -16.810 -30.963 16.738 1.00 52.16 188 ASP A C 1
ATOM 1492 O O . ASP A 1 188 ? -16.143 -31.751 17.414 1.00 52.16 188 ASP A O 1
ATOM 1496 N N . PRO A 1 189 ? -17.661 -30.110 17.308 1.00 55.78 189 PRO A N 1
ATOM 1497 C CA . PRO A 1 189 ? -17.645 -29.970 18.738 1.00 55.78 189 PRO A CA 1
ATOM 1498 C C . PRO A 1 189 ? -18.476 -31.080 19.370 1.00 55.78 189 PRO A C 1
ATOM 1500 O O . PRO A 1 189 ? -19.683 -31.169 19.132 1.00 55.78 189 PRO A O 1
ATOM 1503 N N . ASP A 1 190 ? -17.843 -31.872 20.239 1.00 68.56 190 ASP A N 1
ATOM 1504 C CA . ASP A 1 190 ? -18.448 -33.013 20.949 1.00 68.56 190 ASP A CA 1
ATOM 1505 C C . ASP A 1 190 ? -19.670 -32.629 21.817 1.00 68.56 190 ASP A C 1
ATOM 1507 O O . ASP A 1 190 ? -20.378 -33.490 22.337 1.00 68.56 190 ASP A O 1
ATOM 1511 N N . SER A 1 191 ? -19.967 -31.329 21.963 1.00 77.38 191 SER A N 1
ATOM 1512 C CA . SER A 1 191 ? -21.116 -30.812 22.707 1.00 77.38 191 SER A CA 1
ATOM 1513 C C . SER A 1 191 ? -21.892 -29.726 21.954 1.00 77.38 191 SER A C 1
ATOM 1515 O O . SER A 1 191 ? -21.344 -28.935 21.182 1.00 77.38 191 SER A O 1
ATOM 1517 N N . LYS A 1 192 ? -23.194 -29.614 22.262 1.00 78.44 192 LYS A N 1
ATOM 1518 C CA . LYS A 1 192 ? -24.070 -28.527 21.784 1.00 78.44 192 LYS A CA 1
ATOM 1519 C C . LYS A 1 192 ? -23.475 -27.142 22.067 1.00 78.44 192 LYS A C 1
ATOM 1521 O O . LYS A 1 192 ? -23.537 -26.272 21.208 1.00 78.44 192 LYS A O 1
ATOM 1526 N N . ALA A 1 193 ? -22.870 -26.956 23.243 1.00 81.38 193 ALA A N 1
ATOM 1527 C CA . ALA A 1 193 ? -22.225 -25.702 23.626 1.00 81.38 193 ALA A CA 1
ATOM 1528 C C . ALA A 1 193 ? -21.078 -25.337 22.678 1.00 81.38 193 ALA A C 1
ATOM 1530 O O . ALA A 1 193 ? -20.929 -24.181 22.291 1.00 81.38 193 ALA A O 1
ATOM 1531 N N . ALA A 1 194 ? -20.291 -26.323 22.265 1.00 81.81 194 ALA A N 1
ATOM 1532 C CA . ALA A 1 194 ? -19.155 -26.077 21.406 1.00 81.81 194 ALA A CA 1
ATOM 1533 C C . ALA A 1 194 ? -19.578 -25.898 19.923 1.00 81.81 194 ALA A C 1
ATOM 1535 O O . ALA A 1 194 ? -18.947 -25.116 19.215 1.00 81.81 194 ALA A O 1
ATOM 1536 N N . LYS A 1 195 ? -20.715 -26.475 19.484 1.00 84.94 195 LYS A N 1
ATOM 1537 C CA . LYS A 1 195 ? -21.374 -26.155 18.190 1.00 84.94 195 LYS A CA 1
ATOM 1538 C C . LYS A 1 195 ? -21.825 -24.707 18.126 1.00 84.94 195 LYS A C 1
ATOM 1540 O O . LYS A 1 195 ? -21.476 -23.999 17.187 1.00 84.94 195 LYS A O 1
ATOM 1545 N N . THR A 1 196 ? -22.518 -24.245 19.161 1.00 89.50 196 THR A N 1
ATOM 1546 C CA . THR A 1 196 ? -22.902 -22.836 19.286 1.00 89.50 196 THR A CA 1
ATOM 1547 C C . THR A 1 196 ? -21.678 -21.923 19.248 1.00 89.50 196 THR A C 1
ATOM 1549 O O . THR A 1 196 ? -21.655 -20.927 18.531 1.00 89.50 196 THR A O 1
ATOM 1552 N N . ARG A 1 197 ? -20.621 -22.296 19.973 1.00 90.69 197 ARG A N 1
ATOM 1553 C CA . ARG A 1 197 ? -19.360 -21.554 19.994 1.00 90.69 197 ARG A CA 1
ATOM 1554 C C . ARG A 1 197 ? -18.705 -21.463 18.612 1.00 90.69 197 ARG A C 1
ATOM 1556 O O . ARG A 1 197 ? -18.199 -20.403 18.255 1.00 90.69 197 ARG A O 1
ATOM 1563 N N . ALA A 1 198 ? -18.754 -22.537 17.824 1.00 89.56 198 ALA A N 1
ATOM 1564 C CA . ALA A 1 198 ? -18.243 -22.556 16.458 1.00 89.56 198 ALA A CA 1
ATOM 1565 C C . ALA A 1 198 ? -19.022 -21.617 15.519 1.00 89.56 198 ALA A C 1
ATOM 1567 O O . ALA A 1 198 ? -18.417 -20.888 14.733 1.00 89.56 198 ALA A O 1
ATOM 1568 N N . GLU A 1 199 ? -20.352 -21.587 15.621 1.00 91.56 199 GLU A N 1
ATOM 1569 C CA . GLU A 1 199 ? -21.184 -20.668 14.831 1.00 91.56 199 GLU A CA 1
ATOM 1570 C C . GLU A 1 199 ? -20.911 -19.199 15.180 1.00 91.56 199 GLU A C 1
ATOM 1572 O O . GLU A 1 199 ? -20.764 -18.373 14.279 1.00 91.56 199 GLU A O 1
ATOM 1577 N N . ILE A 1 200 ? -20.707 -18.884 16.465 1.00 94.69 200 ILE A N 1
ATOM 1578 C CA . ILE A 1 200 ? -20.300 -17.538 16.900 1.00 94.69 200 ILE A CA 1
ATOM 1579 C C . ILE A 1 200 ? -18.970 -17.127 16.252 1.00 94.69 200 ILE A C 1
ATOM 1581 O O . ILE A 1 200 ? -18.854 -16.004 15.764 1.00 94.69 200 ILE A O 1
ATOM 1585 N N . LEU A 1 201 ? -17.971 -18.016 16.205 1.00 95.06 201 LEU A N 1
ATOM 1586 C CA . LEU A 1 201 ? -16.677 -17.722 15.574 1.00 95.06 201 LEU A CA 1
ATOM 1587 C C . LEU A 1 201 ? -16.804 -17.516 14.057 1.00 95.06 201 LEU A C 1
ATOM 1589 O O . LEU A 1 201 ? -16.176 -16.608 13.513 1.00 95.06 201 LEU A O 1
ATOM 1593 N N . LYS A 1 202 ? -17.638 -18.306 13.364 1.00 93.50 202 LYS A N 1
ATOM 1594 C CA . LYS A 1 202 ? -17.909 -18.117 11.926 1.00 93.50 202 LYS A CA 1
ATOM 1595 C C . LYS A 1 202 ? -18.583 -16.774 11.650 1.00 93.50 202 LYS A C 1
ATOM 1597 O O . LYS A 1 202 ? -18.163 -16.066 10.734 1.00 93.50 202 LYS A O 1
ATOM 1602 N N . ALA A 1 203 ? -19.595 -16.422 12.440 1.00 95.81 203 ALA A N 1
ATOM 1603 C CA . ALA A 1 203 ? -20.269 -15.131 12.355 1.00 95.81 203 ALA A CA 1
ATOM 1604 C C . ALA A 1 203 ? -19.286 -13.984 12.622 1.00 95.81 203 ALA A C 1
ATOM 1606 O O . ALA A 1 203 ? -19.181 -13.048 11.831 1.00 95.81 203 ALA A O 1
ATOM 1607 N N . ALA A 1 204 ? -18.472 -14.099 13.673 1.00 95.50 204 ALA A N 1
ATOM 1608 C CA . ALA A 1 204 ? -17.450 -13.114 13.992 1.00 95.50 204 ALA A CA 1
ATOM 1609 C C . ALA A 1 204 ? -16.430 -12.933 12.863 1.00 95.50 204 ALA A C 1
ATOM 1611 O O . ALA A 1 204 ? -16.114 -11.797 12.521 1.00 95.50 204 ALA A O 1
ATOM 1612 N N . ALA A 1 205 ? -15.966 -14.015 12.233 1.00 94.88 205 ALA A N 1
ATOM 1613 C CA . ALA A 1 205 ? -15.059 -13.938 11.090 1.00 94.88 205 ALA A CA 1
ATOM 1614 C C . ALA A 1 205 ? -15.666 -13.163 9.906 1.00 94.88 205 ALA A C 1
ATOM 1616 O O . ALA A 1 205 ? -14.962 -12.384 9.262 1.00 94.88 205 ALA A O 1
ATOM 1617 N N . ARG A 1 206 ? -16.971 -13.324 9.635 1.00 93.31 206 ARG A N 1
ATOM 1618 C CA . ARG A 1 206 ? -17.678 -12.569 8.585 1.00 93.31 206 ARG A CA 1
ATOM 1619 C C . ARG A 1 206 ? -17.814 -11.092 8.934 1.00 93.31 206 ARG A C 1
ATOM 1621 O O . ARG A 1 206 ? -17.426 -10.251 8.131 1.00 93.31 206 ARG A O 1
ATOM 1628 N N . VAL A 1 207 ? -18.265 -10.782 10.150 1.00 94.31 207 VAL A N 1
ATOM 1629 C CA . VAL A 1 207 ? -18.380 -9.392 10.624 1.00 94.31 207 VAL A CA 1
ATOM 1630 C C . VAL A 1 207 ? -17.012 -8.700 10.605 1.00 94.31 207 VAL A C 1
ATOM 1632 O O . VAL A 1 207 ? -16.898 -7.564 10.153 1.00 94.31 207 VAL A O 1
ATOM 1635 N N . LEU A 1 208 ? -15.942 -9.387 11.017 1.00 92.31 208 LEU A N 1
ATOM 1636 C CA . LEU A 1 208 ? -14.580 -8.851 10.964 1.00 92.31 208 LEU A CA 1
ATOM 1637 C C . LEU A 1 208 ? -14.107 -8.604 9.530 1.00 92.31 208 LEU A C 1
ATOM 1639 O O . LEU A 1 208 ? -13.510 -7.561 9.271 1.00 92.31 208 LEU A O 1
ATOM 1643 N N . ARG A 1 209 ? -14.380 -9.529 8.602 1.00 90.88 209 ARG A N 1
ATOM 1644 C CA . ARG A 1 209 ? -14.054 -9.374 7.177 1.00 90.88 209 ARG A CA 1
ATOM 1645 C C . ARG A 1 209 ? -14.760 -8.161 6.568 1.00 90.88 209 ARG A C 1
ATOM 1647 O O . ARG A 1 209 ? -14.126 -7.399 5.846 1.00 90.88 209 ARG A O 1
ATOM 1654 N N . ASP A 1 210 ? -16.045 -7.987 6.868 1.00 88.31 210 ASP A N 1
ATOM 1655 C CA . ASP A 1 210 ? -16.900 -7.011 6.183 1.00 88.31 210 ASP A CA 1
ATOM 1656 C C . ASP A 1 210 ? -16.875 -5.625 6.847 1.00 88.31 210 ASP A C 1
ATOM 1658 O O . ASP A 1 210 ? -17.073 -4.608 6.183 1.00 88.31 210 ASP A O 1
ATOM 1662 N N . ASN A 1 211 ? -16.614 -5.554 8.156 1.00 85.31 211 ASN A N 1
ATOM 1663 C CA . ASN A 1 211 ? -16.648 -4.305 8.922 1.00 85.31 211 ASN A CA 1
ATOM 1664 C C . ASN A 1 211 ? -15.299 -3.909 9.539 1.00 85.31 211 ASN A C 1
ATOM 1666 O O . ASN A 1 211 ? -15.144 -2.771 9.987 1.00 85.31 211 ASN A O 1
ATOM 1670 N N . GLY A 1 212 ? -14.330 -4.821 9.602 1.00 84.50 212 GLY A N 1
ATOM 1671 C CA . GLY A 1 212 ? -13.078 -4.612 10.322 1.00 84.50 212 GLY A CA 1
ATOM 1672 C C . GLY A 1 212 ? -13.239 -4.627 11.848 1.00 84.50 212 GLY A C 1
ATOM 1673 O O . GLY A 1 212 ? -14.337 -4.629 12.414 1.00 84.50 212 GLY A O 1
ATOM 1674 N N . TYR A 1 213 ? -12.108 -4.613 12.554 1.00 87.25 213 TYR A N 1
ATOM 1675 C CA . TYR A 1 213 ? -12.063 -4.798 14.009 1.00 87.25 213 TYR A CA 1
ATOM 1676 C C . TYR A 1 213 ? -12.789 -3.704 14.814 1.00 87.25 213 TYR A C 1
ATOM 1678 O O . TYR A 1 213 ? -13.544 -4.001 15.744 1.00 87.25 213 TYR A O 1
ATOM 1686 N N . LYS A 1 214 ? -12.588 -2.424 14.465 1.00 84.88 214 LYS A N 1
ATOM 1687 C CA . LYS A 1 214 ? -13.155 -1.292 15.224 1.00 84.88 214 LYS A CA 1
ATOM 1688 C C . LYS A 1 214 ? -14.683 -1.256 15.172 1.00 84.88 214 LYS A C 1
ATOM 1690 O O . LYS A 1 214 ? -15.312 -0.965 16.183 1.00 84.88 214 LYS A O 1
ATOM 1695 N N . ALA A 1 215 ? -15.274 -1.572 14.020 1.00 84.75 215 ALA A N 1
ATOM 1696 C CA . ALA A 1 215 ? -16.723 -1.536 13.828 1.00 84.75 215 ALA A CA 1
ATOM 1697 C C . ALA A 1 215 ?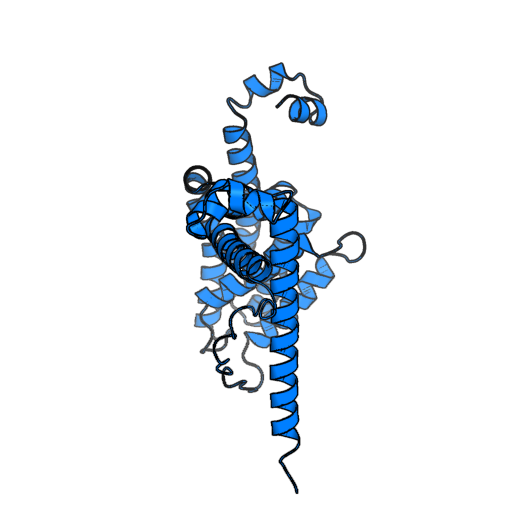 -17.429 -2.852 14.207 1.00 84.75 215 ALA A C 1
ATOM 1699 O O . ALA A 1 215 ? -18.661 -2.926 14.118 1.00 84.75 215 ALA A O 1
ATOM 1700 N N . THR A 1 216 ? -16.673 -3.871 14.626 1.00 90.31 216 THR A N 1
ATOM 1701 C CA . THR A 1 216 ? -17.194 -5.150 15.120 1.00 90.31 216 THR A CA 1
ATOM 1702 C C . THR A 1 216 ? -17.638 -5.015 16.577 1.00 90.31 216 THR A C 1
ATOM 1704 O O . THR A 1 216 ? -16.903 -4.496 17.419 1.00 90.31 216 THR A O 1
ATOM 1707 N N . THR A 1 217 ? -18.839 -5.505 16.893 1.00 92.50 217 THR A N 1
ATOM 1708 C CA . THR A 1 217 ? -19.387 -5.542 18.259 1.00 92.50 217 THR A CA 1
ATOM 1709 C C . THR A 1 217 ? -19.997 -6.909 18.548 1.00 92.50 217 THR A C 1
ATOM 1711 O O . THR A 1 217 ? -20.457 -7.588 17.632 1.00 92.50 217 THR A O 1
ATOM 1714 N N . LEU A 1 218 ? -20.068 -7.296 19.827 1.00 93.44 218 LEU A N 1
ATOM 1715 C CA . LEU A 1 218 ? -20.723 -8.546 20.240 1.00 93.44 218 LEU A CA 1
ATOM 1716 C C . LEU A 1 218 ? -22.188 -8.612 19.788 1.00 93.44 218 LEU A C 1
ATOM 1718 O O . LEU A 1 218 ? -22.684 -9.685 19.463 1.00 93.44 218 LEU A O 1
ATOM 1722 N N . ARG A 1 219 ? -22.864 -7.459 19.700 1.00 93.19 219 ARG A N 1
ATOM 1723 C CA . ARG A 1 219 ? -24.234 -7.370 19.188 1.00 93.19 219 ARG A CA 1
ATOM 1724 C C . ARG A 1 219 ? -24.313 -7.709 17.700 1.00 93.19 219 ARG A C 1
ATOM 1726 O O . ARG A 1 219 ? -25.129 -8.540 17.335 1.00 93.19 219 ARG A O 1
ATOM 1733 N N . LYS A 1 220 ? -23.435 -7.134 16.870 1.00 94.81 220 LYS A N 1
ATOM 1734 C CA . LYS A 1 220 ? -23.367 -7.462 15.435 1.00 94.81 220 LYS A CA 1
ATOM 1735 C C . LYS A 1 220 ? -23.020 -8.928 15.196 1.00 94.81 220 LYS A C 1
ATOM 1737 O O . LYS A 1 220 ? -23.563 -9.540 14.293 1.00 94.81 220 LYS A O 1
ATOM 1742 N N . ILE A 1 221 ? -22.132 -9.492 16.017 1.00 96.00 221 ILE A N 1
ATOM 1743 C CA . ILE A 1 221 ? -21.789 -10.919 15.946 1.00 96.00 221 ILE A CA 1
ATOM 1744 C C . ILE A 1 221 ? -23.012 -11.778 16.282 1.00 96.00 221 ILE A C 1
ATOM 1746 O O . ILE A 1 221 ? -23.269 -12.755 15.592 1.00 96.00 221 ILE A O 1
ATOM 1750 N N . ALA A 1 222 ? -23.776 -11.410 17.314 1.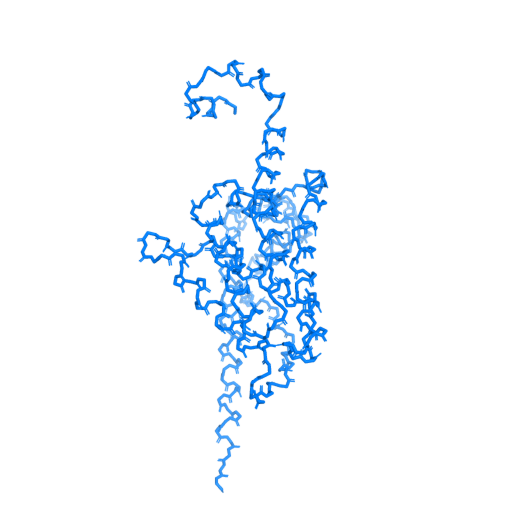00 94.88 222 ALA A N 1
ATOM 1751 C CA . ALA A 1 222 ? -25.009 -12.108 17.664 1.00 94.88 222 ALA A CA 1
ATOM 1752 C C . ALA A 1 222 ? -26.060 -12.008 16.546 1.00 94.88 222 ALA A C 1
ATOM 1754 O O . ALA A 1 222 ? -26.673 -13.013 16.210 1.00 94.88 222 ALA A O 1
ATOM 1755 N N . GLU A 1 223 ? -26.223 -10.824 15.948 1.00 95.69 223 GLU A N 1
ATOM 1756 C CA . GLU A 1 223 ? -27.104 -10.592 14.796 1.00 95.69 223 GLU A CA 1
ATOM 1757 C C . GLU A 1 223 ? -26.692 -11.461 13.589 1.00 95.69 223 GLU A C 1
ATOM 1759 O O . GLU A 1 223 ? -27.535 -12.165 13.043 1.00 95.69 223 GLU A O 1
ATOM 1764 N N . GLU A 1 224 ? -25.404 -11.494 13.218 1.00 96.12 224 GLU A N 1
ATOM 1765 C CA . GLU A 1 224 ? -24.886 -12.344 12.125 1.00 96.12 224 GLU A CA 1
ATOM 1766 C C . GLU A 1 224 ? -25.023 -13.846 12.427 1.00 96.12 224 GLU A C 1
ATOM 1768 O O . GLU A 1 224 ? -25.199 -14.651 11.514 1.00 96.12 224 GLU A O 1
ATOM 1773 N N . ALA A 1 225 ? -24.947 -14.242 13.700 1.00 94.38 225 ALA A N 1
ATOM 1774 C CA . ALA A 1 225 ? -25.121 -15.629 14.125 1.00 94.38 225 ALA A CA 1
ATOM 1775 C C . ALA A 1 225 ? -26.598 -16.060 14.236 1.00 94.38 225 ALA A C 1
ATOM 1777 O O . ALA A 1 225 ? -26.848 -17.220 14.554 1.00 94.38 225 ALA A O 1
ATOM 1778 N N . ASP A 1 226 ? -27.557 -15.149 14.021 1.00 93.62 226 ASP A N 1
ATOM 1779 C CA . ASP A 1 226 ? -28.985 -15.343 14.324 1.00 93.62 226 ASP A CA 1
ATOM 1780 C C . ASP A 1 226 ? -29.224 -15.769 15.789 1.00 93.62 226 ASP A C 1
ATOM 1782 O O . ASP A 1 226 ? -29.925 -16.727 16.123 1.00 93.62 226 ASP A O 1
ATOM 1786 N N . MET A 1 227 ? -28.563 -15.063 16.711 1.00 93.44 227 MET A N 1
ATOM 1787 C CA . MET A 1 227 ? -28.547 -15.363 18.139 1.00 93.44 227 MET A CA 1
ATOM 1788 C C . MET A 1 227 ? -28.904 -14.149 18.997 1.00 93.44 227 MET A C 1
ATOM 1790 O O . MET A 1 227 ? -28.682 -12.990 18.649 1.00 93.44 227 MET A O 1
ATOM 1794 N N . LYS A 1 228 ? -29.390 -14.411 20.217 1.00 91.44 228 LYS A N 1
ATOM 1795 C CA . LYS A 1 228 ? -29.512 -13.367 21.244 1.00 91.44 228 LYS A CA 1
ATOM 1796 C C . LYS A 1 228 ? -28.123 -12.969 21.745 1.00 91.44 228 LYS A C 1
ATOM 1798 O O . LYS A 1 228 ? -27.301 -13.836 22.029 1.00 9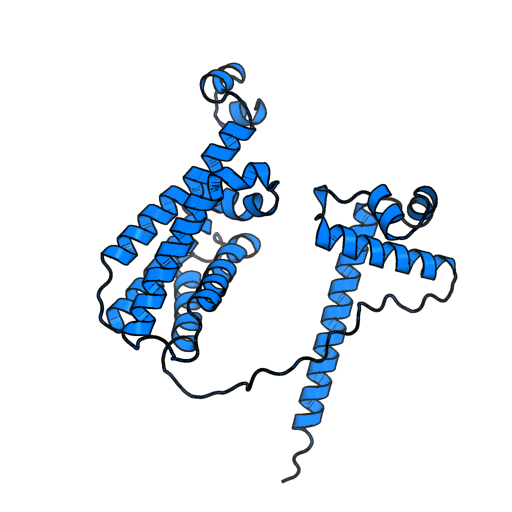1.44 228 LYS A O 1
ATOM 1803 N N . ALA A 1 229 ? -27.901 -11.674 21.982 1.00 88.06 229 ALA A N 1
ATOM 1804 C CA . ALA A 1 229 ? -26.625 -11.165 22.501 1.00 88.06 229 ALA A CA 1
ATOM 1805 C C . ALA A 1 229 ? -26.163 -11.895 23.778 1.00 88.06 229 ALA A C 1
ATOM 1807 O O . ALA A 1 229 ? -25.000 -12.275 23.881 1.00 88.06 229 ALA A O 1
ATOM 1808 N N . GLY A 1 230 ? -27.083 -12.180 24.709 1.00 87.12 230 GLY A N 1
ATOM 1809 C CA . GLY A 1 230 ? -26.785 -12.928 25.939 1.00 87.12 230 GLY A CA 1
ATOM 1810 C C . GLY A 1 230 ? -26.199 -14.326 25.701 1.00 87.12 230 GLY A C 1
ATOM 1811 O O . GLY A 1 230 ? -25.391 -14.793 26.497 1.00 87.12 230 GLY A O 1
ATOM 1812 N N . SER A 1 231 ? -26.540 -14.974 24.585 1.00 88.19 231 SER A N 1
ATOM 1813 C CA . SER A 1 231 ? -25.973 -16.272 24.212 1.00 88.19 231 SER A CA 1
ATOM 1814 C C . SER A 1 231 ? -24.513 -16.163 23.769 1.00 88.19 231 SER A C 1
ATOM 1816 O O . SER A 1 231 ? -23.746 -17.085 24.016 1.00 88.19 231 SER A O 1
ATOM 1818 N N . VAL A 1 232 ? -24.099 -15.038 23.179 1.00 90.69 232 VAL A N 1
ATOM 1819 C CA . VAL A 1 232 ? -22.687 -14.787 22.843 1.00 90.69 232 VAL A CA 1
ATOM 1820 C C . VAL A 1 232 ? -21.867 -14.547 24.111 1.00 90.69 232 VAL A C 1
ATOM 1822 O O . VAL A 1 232 ? -20.812 -15.157 24.275 1.00 90.69 232 VAL A O 1
ATOM 1825 N N . TYR A 1 233 ? -22.391 -13.743 25.046 1.00 87.94 233 TYR A N 1
ATOM 1826 C CA . TYR A 1 233 ? -21.748 -13.478 26.343 1.00 87.94 233 TYR A CA 1
ATOM 1827 C C . TYR A 1 233 ? -21.548 -14.735 27.196 1.00 87.94 233 TYR A C 1
ATOM 1829 O O . TYR A 1 233 ? -20.624 -14.789 27.999 1.00 87.94 233 TYR A O 1
ATOM 1837 N N . TYR A 1 234 ? -22.387 -15.758 27.020 1.00 89.38 234 TYR A N 1
ATOM 1838 C CA . TYR A 1 234 ? -22.212 -17.038 27.705 1.00 89.38 234 TYR A CA 1
ATOM 1839 C C . TYR A 1 234 ? -20.954 -17.796 27.245 1.00 89.38 234 TYR A C 1
ATOM 1841 O O . TYR A 1 234 ? -20.354 -18.532 28.023 1.00 89.38 234 TYR A O 1
ATOM 1849 N N . HIS A 1 235 ? -20.548 -17.629 25.983 1.00 89.81 235 HIS A N 1
ATOM 1850 C CA . HIS A 1 235 ? -19.419 -18.359 25.398 1.00 89.81 235 HIS A CA 1
ATOM 1851 C C . HIS A 1 235 ? -18.111 -17.568 25.383 1.00 89.81 235 HIS A C 1
ATOM 1853 O O . HIS A 1 235 ? -17.039 -18.176 25.329 1.00 89.81 235 HIS A O 1
ATOM 1859 N N . PHE A 1 236 ? -18.191 -16.237 25.406 1.00 91.62 236 PHE A N 1
ATOM 1860 C CA . PHE A 1 236 ? -17.036 -15.359 25.292 1.00 91.62 236 PHE A CA 1
ATOM 1861 C C . PHE A 1 236 ? -17.144 -14.163 26.230 1.00 91.62 236 PHE A C 1
ATOM 1863 O O . PHE A 1 236 ? -18.151 -13.457 26.255 1.00 91.62 236 PHE A O 1
ATOM 1870 N N . ASN A 1 237 ? -16.050 -13.902 26.944 1.00 88.06 237 ASN A N 1
ATOM 1871 C CA . ASN A 1 237 ? -15.977 -12.831 27.937 1.00 88.06 237 ASN A CA 1
ATOM 1872 C C . ASN A 1 237 ? -15.806 -11.440 27.309 1.00 88.06 237 ASN A C 1
ATOM 1874 O O . ASN A 1 237 ? -16.113 -10.435 27.945 1.00 88.06 237 ASN A O 1
ATOM 1878 N N . SER A 1 238 ? -15.294 -11.363 26.079 1.00 92.94 238 SER A N 1
ATOM 1879 C CA . SER A 1 238 ? -15.046 -10.098 25.390 1.00 92.94 238 SER A CA 1
ATOM 1880 C C . SER A 1 238 ? -14.997 -10.271 23.872 1.00 92.94 238 SER A C 1
ATOM 1882 O O . SER A 1 238 ? -14.902 -11.386 23.353 1.00 92.94 238 SER A O 1
ATOM 1884 N N . LYS A 1 239 ? -15.049 -9.146 23.149 1.00 92.25 239 LYS A N 1
ATOM 1885 C CA . LYS A 1 239 ? -14.832 -9.112 21.696 1.00 92.25 239 LYS A CA 1
ATOM 1886 C C . LYS A 1 239 ? -13.412 -9.565 21.359 1.00 92.25 239 LYS A C 1
ATOM 1888 O O . LYS A 1 239 ? -13.215 -10.281 20.387 1.00 92.25 239 LYS A O 1
ATOM 1893 N N . GLU A 1 240 ? -12.448 -9.155 22.171 1.00 94.50 240 GLU A N 1
ATOM 1894 C CA . GLU A 1 240 ? -11.025 -9.445 22.022 1.00 94.50 240 GLU A CA 1
ATOM 1895 C C . GLU A 1 240 ? -10.785 -10.958 22.083 1.00 94.50 240 GLU A C 1
ATOM 1897 O O . GLU A 1 240 ? -10.164 -11.505 21.181 1.00 94.50 240 GLU A O 1
ATOM 1902 N N . ALA A 1 241 ? -11.407 -11.657 23.040 1.00 93.38 241 ALA A N 1
ATOM 1903 C CA . ALA A 1 241 ? -11.310 -13.113 23.145 1.00 93.38 241 ALA A CA 1
ATOM 1904 C C . ALA A 1 241 ? -11.866 -13.845 21.908 1.00 93.38 241 ALA A C 1
ATOM 1906 O O . ALA A 1 241 ? -11.307 -14.854 21.482 1.00 93.38 241 ALA A O 1
ATOM 1907 N N . ILE A 1 242 ? -12.955 -13.339 21.314 1.00 94.06 242 ILE A N 1
ATOM 1908 C CA . ILE A 1 242 ? -13.487 -13.876 20.050 1.00 94.06 242 ILE A CA 1
ATOM 1909 C C . ILE A 1 242 ? -12.490 -13.639 18.917 1.00 94.06 242 ILE A C 1
ATOM 1911 O O . ILE A 1 242 ? -12.220 -14.545 18.134 1.00 94.06 242 ILE A O 1
ATOM 1915 N N . VAL A 1 243 ? -11.956 -12.421 18.815 1.00 93.06 243 VAL A N 1
ATOM 1916 C CA . VAL A 1 243 ? -11.039 -12.023 17.741 1.00 93.06 243 VAL A CA 1
ATOM 1917 C C . VAL A 1 243 ? -9.755 -12.841 17.792 1.00 93.06 243 VAL A C 1
ATOM 1919 O O . VAL A 1 243 ? -9.372 -13.398 16.765 1.00 93.06 243 VAL A O 1
ATOM 1922 N N . ASP A 1 244 ? -9.143 -12.990 18.965 1.00 93.56 244 ASP A N 1
ATOM 1923 C CA . ASP A 1 244 ? -7.938 -13.801 19.152 1.00 93.56 244 ASP A CA 1
ATOM 1924 C C . ASP A 1 244 ? -8.155 -15.232 18.665 1.00 93.56 244 ASP A C 1
ATOM 1926 O O . ASP A 1 244 ? -7.316 -15.815 17.974 1.00 93.56 244 ASP A O 1
ATOM 1930 N N . GLU A 1 245 ? -9.309 -15.815 18.977 1.00 94.50 245 GLU A N 1
ATOM 1931 C CA . GLU A 1 245 ? -9.605 -17.165 18.536 1.00 94.50 245 GLU A CA 1
ATOM 1932 C C . GLU A 1 245 ? -9.907 -17.263 17.041 1.00 94.50 245 GLU A C 1
ATOM 1934 O O . GLU A 1 245 ? -9.443 -18.207 16.400 1.00 94.50 245 GLU A O 1
ATOM 1939 N N . VAL A 1 246 ? -10.630 -16.298 16.465 1.00 93.88 246 VAL A N 1
ATOM 1940 C CA . VAL A 1 246 ? -10.863 -16.234 15.015 1.00 93.88 246 VAL A CA 1
ATOM 1941 C C . VAL A 1 246 ? -9.532 -16.160 14.262 1.00 93.88 246 VAL A C 1
ATOM 1943 O O . VAL A 1 246 ? -9.334 -16.905 13.299 1.00 93.88 246 VAL A O 1
ATOM 1946 N N . LEU A 1 247 ? -8.599 -15.315 14.714 1.00 90.38 247 LEU A N 1
ATOM 1947 C CA . LEU A 1 247 ? -7.273 -15.175 14.108 1.00 90.38 247 LEU A CA 1
ATOM 1948 C C . LEU A 1 247 ? -6.467 -16.479 14.210 1.00 90.38 247 LEU A C 1
ATOM 1950 O O . LEU A 1 247 ? -5.919 -16.953 13.212 1.00 90.38 247 LEU A O 1
ATOM 1954 N N . ASN A 1 248 ? -6.451 -17.106 15.389 1.00 90.56 248 ASN A N 1
ATOM 1955 C CA . ASN A 1 248 ? -5.753 -18.374 15.610 1.00 90.56 248 ASN A CA 1
ATOM 1956 C C . ASN A 1 248 ? -6.368 -19.545 14.828 1.00 90.56 248 ASN A C 1
ATOM 1958 O O . ASN A 1 248 ? -5.648 -20.434 14.372 1.00 90.56 248 ASN A O 1
ATOM 1962 N N . ALA A 1 249 ? -7.695 -19.590 14.682 1.00 87.19 249 ALA A N 1
ATOM 1963 C CA . ALA A 1 249 ? -8.370 -20.576 13.842 1.00 87.19 249 ALA A CA 1
ATOM 1964 C C . ALA A 1 249 ? -7.954 -20.405 12.375 1.00 87.19 249 ALA A C 1
ATOM 1966 O O . ALA A 1 249 ? -7.420 -21.343 11.788 1.00 87.19 249 ALA A O 1
ATOM 1967 N N . GLY A 1 250 ? -8.062 -19.184 11.838 1.00 85.50 250 GLY A N 1
ATOM 1968 C CA . GLY A 1 250 ? -7.663 -18.885 10.462 1.00 85.50 250 GLY A CA 1
ATOM 1969 C C . GLY A 1 250 ? -6.205 -19.250 10.156 1.00 85.50 250 GLY A C 1
ATOM 1970 O O . GLY A 1 250 ? -5.928 -19.831 9.106 1.00 85.50 250 GLY A O 1
ATOM 1971 N N . LEU A 1 251 ? -5.275 -18.982 11.082 1.00 87.56 251 LEU A N 1
ATOM 1972 C CA . LEU A 1 251 ? -3.865 -19.354 10.920 1.00 87.56 251 LEU A CA 1
ATOM 1973 C C . LEU A 1 251 ? -3.650 -20.878 10.917 1.00 87.56 251 LEU A C 1
ATOM 1975 O O . LEU A 1 251 ? -2.897 -21.389 10.088 1.00 87.56 251 LEU A O 1
ATOM 1979 N N . ARG A 1 252 ? -4.322 -21.615 11.812 1.00 87.00 252 ARG A N 1
ATOM 1980 C CA . ARG A 1 252 ? -4.250 -23.088 11.858 1.00 87.00 252 ARG A CA 1
ATOM 1981 C C . ARG A 1 252 ? -4.800 -23.731 10.589 1.00 87.00 252 ARG A C 1
ATOM 1983 O O . ARG A 1 252 ? -4.217 -24.697 10.094 1.00 87.00 252 ARG A O 1
ATOM 1990 N N . ASP A 1 253 ? -5.885 -23.190 10.047 1.00 83.19 253 ASP A N 1
ATOM 1991 C CA . ASP A 1 253 ? -6.469 -23.668 8.795 1.00 83.19 253 ASP A CA 1
ATOM 1992 C C . ASP A 1 253 ? -5.557 -23.388 7.599 1.00 83.19 253 ASP A C 1
ATOM 1994 O O . ASP A 1 253 ? -5.346 -24.275 6.768 1.00 83.19 253 ASP A O 1
ATOM 1998 N N . LEU A 1 254 ? -4.957 -22.191 7.538 1.00 82.69 254 LEU A N 1
ATOM 1999 C CA . LEU A 1 254 ? -3.958 -21.852 6.523 1.00 82.69 254 LEU A CA 1
ATOM 2000 C C . LEU A 1 254 ? -2.786 -22.839 6.567 1.00 82.69 254 LEU A C 1
ATOM 2002 O O . LEU A 1 254 ? -2.431 -23.405 5.533 1.00 82.69 254 LEU A O 1
ATOM 2006 N N . LEU A 1 255 ? -2.227 -23.085 7.756 1.00 84.56 255 LEU A N 1
ATOM 2007 C CA . LEU A 1 255 ? -1.126 -24.029 7.944 1.00 84.56 255 LEU A CA 1
ATOM 2008 C C . LEU A 1 255 ? -1.516 -25.439 7.483 1.00 84.56 255 LEU A C 1
ATOM 2010 O O . LEU A 1 255 ? -0.833 -26.025 6.647 1.00 84.56 255 LEU A O 1
ATOM 2014 N N . SER A 1 256 ? -2.659 -25.946 7.947 1.00 86.25 256 SER A N 1
ATOM 2015 C CA . SER A 1 256 ? -3.158 -27.279 7.586 1.00 86.25 256 SER A CA 1
ATOM 2016 C C . SER A 1 256 ? -3.381 -27.426 6.076 1.00 86.25 256 SER A C 1
ATOM 2018 O O . SER A 1 256 ? -3.066 -28.465 5.487 1.00 86.25 256 SER A O 1
ATOM 2020 N N . GLY A 1 257 ? -3.914 -26.383 5.431 1.00 81.94 257 GLY A N 1
ATOM 2021 C CA . GLY A 1 257 ? -4.136 -26.332 3.988 1.00 81.94 257 GLY A CA 1
ATOM 2022 C C . GLY A 1 257 ? -2.832 -26.331 3.191 1.00 81.94 257 GLY A C 1
ATOM 2023 O O . GLY A 1 257 ? -2.707 -27.098 2.232 1.00 81.94 257 GLY A O 1
ATOM 2024 N N . VAL A 1 258 ? -1.851 -25.524 3.609 1.00 84.62 258 VAL A N 1
ATOM 2025 C CA . VAL A 1 258 ? -0.511 -25.482 3.004 1.00 84.62 258 VAL A CA 1
ATOM 2026 C C . VAL A 1 258 ? 0.183 -26.832 3.157 1.00 84.62 258 VAL A C 1
ATOM 2028 O 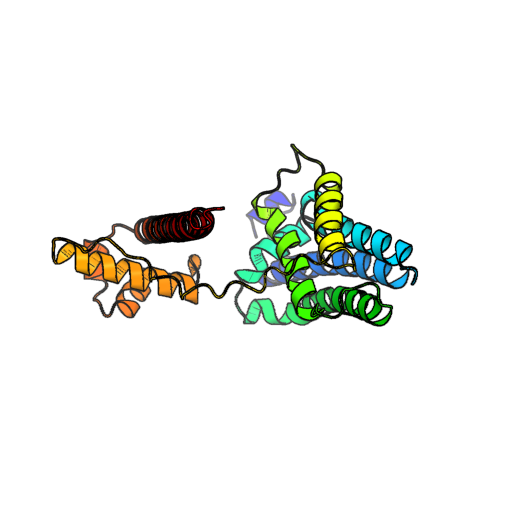O . VAL A 1 258 ? 0.637 -27.391 2.163 1.00 84.62 258 VAL A O 1
ATOM 2031 N N . GLU A 1 259 ? 0.192 -27.419 4.352 1.00 86.56 259 GLU A N 1
ATOM 2032 C CA . GLU A 1 259 ? 0.779 -28.741 4.579 1.00 86.56 259 GLU A CA 1
ATOM 2033 C C . GLU A 1 259 ? 0.122 -29.831 3.724 1.00 86.56 259 GLU A C 1
ATOM 2035 O O . GLU A 1 259 ? 0.802 -30.691 3.164 1.00 86.56 259 GLU A O 1
ATOM 2040 N N . ALA A 1 260 ? -1.208 -29.816 3.596 1.00 83.44 260 ALA A N 1
ATOM 2041 C CA . ALA A 1 260 ? -1.916 -30.767 2.748 1.00 83.44 260 ALA A CA 1
ATOM 2042 C C . ALA A 1 260 ? -1.572 -30.583 1.261 1.00 83.44 260 ALA A C 1
ATOM 2044 O O . ALA A 1 260 ? -1.460 -31.575 0.537 1.00 83.44 260 ALA A O 1
ATOM 2045 N N . ALA A 1 261 ? -1.403 -29.338 0.802 1.00 81.25 261 ALA A N 1
ATOM 2046 C CA . ALA A 1 261 ? -0.967 -29.038 -0.558 1.00 81.25 261 ALA A CA 1
ATOM 2047 C C . ALA A 1 261 ? 0.473 -29.513 -0.810 1.00 81.25 261 ALA A C 1
ATOM 2049 O O . ALA A 1 261 ? 0.712 -30.165 -1.825 1.00 81.25 261 ALA A O 1
ATOM 2050 N N . VAL A 1 262 ? 1.391 -29.278 0.136 1.00 83.38 262 VAL A N 1
ATOM 2051 C CA . VAL A 1 262 ? 2.782 -29.761 0.083 1.00 83.38 262 VAL A CA 1
ATOM 2052 C C . VAL A 1 262 ? 2.823 -31.289 0.036 1.00 83.38 262 VAL A C 1
ATOM 2054 O O . VAL A 1 262 ? 3.387 -31.847 -0.899 1.00 83.38 262 VAL A O 1
ATOM 2057 N N . ARG A 1 263 ? 2.110 -31.989 0.933 1.00 82.38 263 ARG A N 1
ATOM 2058 C CA . ARG A 1 263 ? 2.027 -33.464 0.915 1.00 82.38 263 ARG A CA 1
ATOM 2059 C C . ARG A 1 263 ? 1.521 -34.013 -0.425 1.00 82.38 263 ARG A C 1
ATOM 2061 O O . ARG A 1 263 ? 2.024 -35.022 -0.911 1.00 82.38 263 ARG A O 1
ATOM 2068 N N . LYS A 1 264 ? 0.525 -33.361 -1.042 1.00 79.12 264 LYS A N 1
ATOM 2069 C CA . LYS A 1 264 ? 0.016 -33.739 -2.376 1.00 79.12 264 LYS A CA 1
ATOM 2070 C C . LYS A 1 264 ? 1.032 -33.477 -3.488 1.00 79.12 264 LYS A C 1
ATOM 2072 O O . LYS A 1 264 ? 1.063 -34.237 -4.453 1.00 79.12 264 LYS A O 1
ATOM 2077 N N . PHE A 1 265 ? 1.815 -32.407 -3.379 1.00 77.06 265 PHE A N 1
ATOM 2078 C CA . PHE A 1 265 ? 2.879 -32.082 -4.324 1.00 77.06 265 PHE A CA 1
ATOM 2079 C C . PHE A 1 265 ? 4.023 -33.103 -4.244 1.00 77.06 265 PHE A C 1
ATOM 2081 O O . PHE A 1 265 ? 4.404 -33.673 -5.267 1.00 77.06 265 PHE A O 1
ATOM 2088 N N . ASP A 1 266 ? 4.478 -33.436 -3.035 1.00 70.94 266 ASP A N 1
ATOM 2089 C CA . ASP A 1 266 ? 5.508 -34.457 -2.813 1.00 70.94 266 ASP A CA 1
ATOM 2090 C C . ASP A 1 266 ? 5.048 -35.830 -3.324 1.00 70.94 266 ASP A C 1
ATOM 2092 O O . ASP A 1 266 ? 5.780 -36.509 -4.042 1.00 70.94 266 ASP A O 1
ATOM 2096 N N . ALA A 1 267 ? 3.789 -36.205 -3.074 1.00 60.12 267 ALA A N 1
ATOM 2097 C CA . ALA A 1 267 ? 3.219 -37.457 -3.577 1.00 60.12 267 ALA A CA 1
ATOM 2098 C C . ALA A 1 267 ? 3.171 -37.539 -5.116 1.00 60.12 267 ALA A C 1
ATOM 2100 O O . ALA A 1 267 ? 3.323 -38.624 -5.672 1.00 60.12 267 ALA A O 1
ATOM 2101 N N . ARG A 1 268 ? 2.989 -36.412 -5.821 1.00 56.28 268 ARG A N 1
ATOM 2102 C CA . ARG A 1 268 ? 3.060 -36.358 -7.295 1.00 56.28 268 ARG A CA 1
ATOM 2103 C C . ARG A 1 268 ? 4.495 -36.403 -7.820 1.00 56.28 268 ARG A C 1
ATOM 2105 O O . ARG A 1 268 ? 4.699 -36.849 -8.941 1.00 56.28 268 ARG A O 1
ATOM 2112 N N . THR A 1 269 ? 5.468 -35.985 -7.015 1.00 51.31 269 THR A N 1
ATOM 2113 C CA . THR A 1 269 ? 6.894 -35.976 -7.379 1.00 51.31 269 THR A CA 1
ATOM 2114 C C . THR A 1 269 ? 7.558 -37.342 -7.130 1.00 51.31 269 THR A C 1
ATOM 2116 O O . THR A 1 269 ? 8.544 -37.680 -7.779 1.00 51.31 269 THR A O 1
ATOM 2119 N N . ILE A 1 270 ? 6.989 -38.173 -6.245 1.00 47.19 270 ILE A N 1
ATOM 2120 C CA . ILE A 1 270 ? 7.491 -39.526 -5.930 1.00 47.19 270 ILE A CA 1
ATOM 2121 C C . ILE A 1 270 ? 7.018 -40.592 -6.946 1.00 47.19 270 ILE A C 1
ATOM 2123 O O . ILE A 1 270 ? 7.636 -41.650 -7.057 1.00 47.19 270 ILE A O 1
ATOM 2127 N N . ILE A 1 271 ? 5.989 -40.325 -7.761 1.00 44.12 271 ILE A N 1
ATOM 2128 C CA . ILE A 1 271 ? 5.527 -41.245 -8.821 1.00 44.12 271 ILE A CA 1
ATOM 2129 C C . ILE A 1 271 ? 6.134 -40.839 -10.172 1.00 44.12 271 ILE A C 1
ATOM 2131 O O . ILE A 1 271 ? 5.442 -40.466 -11.111 1.00 44.12 271 ILE A O 1
ATOM 2135 N N . THR A 1 272 ? 7.455 -40.949 -10.272 1.00 36.91 272 THR A N 1
ATOM 2136 C CA . THR A 1 272 ? 8.118 -41.229 -11.554 1.00 36.91 272 THR A CA 1
ATOM 2137 C C . THR A 1 272 ? 9.198 -42.275 -11.292 1.00 36.91 272 THR A C 1
ATOM 2139 O O . THR A 1 272 ? 10.326 -41.919 -10.944 1.00 36.91 272 THR A O 1
ATOM 2142 N N . PRO A 1 273 ? 8.878 -43.580 -11.381 1.00 39.62 273 PRO A N 1
ATOM 2143 C CA . PRO A 1 273 ? 9.902 -44.593 -11.565 1.00 39.62 273 PRO A CA 1
ATOM 2144 C C . PRO A 1 273 ? 10.540 -44.387 -12.945 1.00 39.62 273 PRO A C 1
ATOM 2146 O O . PRO A 1 273 ? 9.843 -44.049 -13.901 1.00 39.62 273 PRO A O 1
ATOM 2149 N N . ARG A 1 274 ? 11.864 -44.547 -12.983 1.00 40.34 274 ARG A N 1
ATOM 2150 C CA . ARG A 1 274 ? 12.738 -44.480 -14.163 1.00 40.34 274 ARG A CA 1
ATOM 2151 C C . ARG A 1 274 ? 12.230 -45.265 -15.368 1.00 40.34 274 ARG A C 1
ATOM 2153 O O . ARG A 1 274 ? 11.689 -46.371 -15.152 1.00 40.34 274 ARG A O 1
#

Foldseek 3Di:
DCVVCVVVVHHPVVVCVVDVDPLRVLLVLLQVLLVVLLVVLLVLLVPFDLDLVSLLVSLLVNLLSLLCSCAPVPPSVVCNLVCLVVDDPVSNVVCVVSVVSSLVSQLVSLVSCVVSQFWDVPDDSNVLSVVSVVVSSCCSPPPDCVVPPSSVVSVVSSVVSSCVTGDDDDDDPVPDPDDPQDPLDPDPDPDPLVVLVVLLLVLLLVCCVVPNDVRDDLCSSCVSSVHDSVSSCVNDVGNVRSVVVSVVSVVVSVVVRVVVVVVVVVVVVVPDDD

pLDDT: mean 86.84, std 13.48, range [36.91, 98.25]

Organism: NCBI:txid1335048

Secondary structure (DSSP, 8-state):
-HHHHHHTTS-TTTHHHH-S-HHHHHHHHHHHHHHHHHHHHHHHHHH--SSHHHHHHHHHHHHHHHHHIIIII-HHHHHHHHHGGGS-HHHHGGGHHHHHHHHHHHHHHHHHHHHTT-S-TT--HHHHHHHHHHHHHGGGGT--TTTS-HHHHHHHHHHHHHHHHSS----------PPPPPP------SSHHHHHHHHHHHHHHHHHHHHHHHH--HHHHHHHTT--HHHHHHH-S-HHHHHHHHHHHHHHHHHHHHHHHHHHHHHHHH----

Radius of gyration: 24.32 Å; chains: 1; bounding box: 49×74×54 Å